Protein 2Q07 (pdb70)

Nearest PDB structures (foldseek):
  2q07-assembly1_A  TM=1.004E+00  e=7.613E-56  Archaeoglobus fulgidus DSM 4304
  4xhn-assembly1_A  TM=3.138E-01  e=2.457E-01  Bacillus thuringiensis serovar kurstaki str. YBT-1520
  4xho-assembly1_A  TM=3.220E-01  e=2.935E-01  Bacillus thuringiensis serovar kurstaki str. YBT-1520
  4xe8-assembly1_A  TM=3.136E-01  e=2.935E-01  Bacillus thuringiensis serovar kurstaki str. YBT-1520
  4xhp-assembly1_A  TM=3.272E-01  e=1.846E+00  Bacillus thuringiensis serovar kurstaki str. YBT-1520

Organism: Archaeoglobus fulgidus (strain ATCC 49558 / DSM 4304 / JCM 9628 / NBRC 100126 / VC-16) (NCBI:txid224325)

Radius of gyration: 21.17 Å; Cα contacts (8 Å, |Δi|>4): 491; chains: 1; bounding box: 50×35×60 Å

Secondary structure (DSSP, 8-state):
-HHHHHHHHH---SSSEEEEEE--SSSSGGGSHHHHHHHHHS---SEEEEE-SS-EEEGGGTT----HHHHHHHHHHHHHHHHHHT-SEEEE---THHHHHHHHHHTT-SSEEEE--SS-TTSHHHHHHHHHHH--SS---HHHHHHH--HHHHS-----EEESSTTS-EEEETTEEEEE--TTT--EE-HHHHHHHHHTT-SEEEE-SS--BSEEEGGGEEEE-TT--TT-EEEEE-SS-EEEEEE---------EEEEEEEEE-

Sequence (266 aa):
RYFFERALECYKPFSDTVLLLPCTARKPYLTSRTHRALRSKVKVNVNEIIISSPLVVPREFELLHWSEEEVSFVAGWLKRFIEKGGFRKVVAHVTGGYRKVVERVEDEVEAEVVYTAEKDVLSDESIERLKQEIESKGKVDLYRRILEHLSYQFGITWSGKVAGRYPELELLEGKKRLARVDRIYGLDIYEKIAAYLLEKNIYTVEIGDFEVKGTIFAGGVLRADEKIRPNDVVVFHNSRIFGVGLAASGKEAGSGIAINVKRKFS

Solvent-accessible surface area: 13899 Å² total

B-factor: mean 26.56, std 9.77, range [7.31, 63.09]

InterPro domains:
  IPR002478 PUA domain [PF01472] (471-525)
  IPR002478 PUA domain [SM00359] (460-527)
  IPR002616 tRNA-guanine(15) transglycosylase-like [PF01702] (77-200)
  IPR015947 PUA-like superfamily [SSF88697] (465-525)
  IPR036511 Queuine tRNA-ribosyltransferase-like [G3DSA:3.20.20.105] (65-221)
  IPR036511 Queuine tRNA-ribosyltransferase-like [SSF51713] (1-215)
  IPR036895 Uracil-DNA glycosylase-like domain superfamily [SSF52141] (245-390)
  IPR036974 PUA domain superfamily [G3DSA:2.30.130.10] (460-527)
  IPR038250 TGT, patch-forming C2 domain superfamily [G3DSA:3.10.450.90] (395-459)
  IPR040777 Domain of unknown function DUF5591 [PF17884] (243-389)
  IPR050076 Archaeosine Synthase Type 1/Queuine TRNA-Ribosyltransferase [PTHR46499] (86-329)
  IPR053418 Archaeosine Synthase Type 1 [NF040592] (54-524)
  IPR054032 AF_0587-like, pre-PUA domain [PF22176] (395-455)

CATH classification: 3.40.50.10630 (+2 more: 3.10.450.90, 2.30.130.10)

Structure (mmCIF, N/CA/C/O backbone):
data_2Q07
#
_entry.id   2Q07
#
_cell.length_a   45.791
_cell.length_b   58.745
_cell.length_c   51.258
_cell.angle_alpha   90.00
_cell.angle_beta   96.91
_cell.angle_gamma   90.00
#
_symmetry.space_group_name_H-M   'P 1 21 1'
#
loop_
_entity.id
_entity.type
_entity.pdbx_description
1 polymer 'Uncharacterized protein AF0587'
2 water water
#
loop_
_atom_site.group_PDB
_atom_site.id
_atom_site.type_symbol
_atom_site.label_atom_id
_atom_site.label_alt_id
_atom_site.label_comp_id
_atom_site.label_asym_id
_atom_site.label_entity_id
_atom_site.label_seq_id
_atom_site.pdbx_PDB_ins_code
_atom_site.Cartn_x
_atom_site.Cartn_y
_atom_site.Cartn_z
_atom_site.occupancy
_atom_site.B_iso_or_equiv
_atom_site.auth_seq_id
_atom_site.auth_comp_id
_atom_site.auth_asym_id
_atom_site.auth_atom_id
_atom_site.pdbx_PDB_model_num
ATOM 1 N N . ARG A 1 15 ? 26.219 11.102 16.580 1.00 30.16 244 ARG A N 1
ATOM 2 C CA . ARG A 1 15 ? 25.526 9.907 17.153 1.00 31.10 244 ARG A CA 1
ATOM 3 C C . ARG A 1 15 ? 25.938 8.700 16.321 1.00 28.47 244 ARG A C 1
ATOM 4 O O . ARG A 1 15 ? 26.359 7.669 16.850 1.00 24.86 244 ARG A O 1
ATOM 12 N N . TYR A 1 16 ? 25.814 8.854 15.008 1.00 26.90 245 TYR A N 1
ATOM 13 C CA . TYR A 1 16 ? 26.172 7.802 14.068 1.00 27.31 245 TYR A CA 1
ATOM 14 C C . TYR A 1 16 ? 27.666 7.528 14.132 1.00 25.24 245 TYR A C 1
ATOM 15 O O . TYR A 1 16 ? 28.101 6.373 14.180 1.00 25.23 245 TYR A O 1
ATOM 24 N N . PHE A 1 17 ? 28.443 8.606 14.121 1.00 24.32 246 PHE A N 1
ATOM 25 C CA . PHE A 1 17 ? 29.893 8.512 14.181 1.00 22.53 246 PHE A CA 1
ATOM 26 C C . PHE A 1 17 ? 30.314 7.718 15.415 1.00 23.10 246 PHE A C 1
ATOM 27 O O . PHE A 1 17 ? 31.105 6.779 15.326 1.00 22.18 246 PHE A O 1
ATOM 35 N N . PHE A 1 18 ? 29.780 8.116 16.567 1.00 22.24 247 PHE A N 1
ATOM 36 C CA . PHE A 1 18 ? 30.088 7.470 17.835 1.00 22.00 247 PHE A CA 1
ATOM 37 C C . PHE A 1 18 ? 29.819 5.977 17.834 1.00 22.20 247 PHE A C 1
ATOM 38 O O . PHE A 1 18 ? 30.676 5.178 18.219 1.00 23.07 247 PHE A O 1
ATOM 46 N N . GLU A 1 19 ? 28.628 5.605 17.392 1.00 21.95 248 GLU A N 1
ATOM 47 C CA . GLU A 1 19 ? 28.235 4.209 17.375 1.00 23.54 248 GLU A CA 1
ATOM 48 C C . GLU A 1 19 ? 28.998 3.356 16.377 1.00 21.26 248 GLU A C 1
ATOM 49 O O . GLU A 1 19 ? 29.378 2.227 16.685 1.00 18.76 248 GLU A O 1
ATOM 55 N N . ARG A 1 20 ? 29.235 3.898 15.188 1.00 19.50 249 ARG A N 1
ATOM 56 C CA . ARG A 1 20 ? 29.947 3.159 14.158 1.00 17.02 249 ARG A CA 1
ATOM 57 C C . ARG A 1 20 ? 31.427 3.031 14.489 1.00 17.24 249 ARG A C 1
ATOM 58 O O . ARG A 1 20 ? 32.029 1.977 14.272 1.00 16.26 249 ARG A O 1
ATOM 66 N N . ALA A 1 21 ? 32.016 4.102 15.011 1.00 15.84 250 ALA A N 1
ATOM 67 C CA . ALA A 1 21 ? 33.429 4.061 15.361 1.00 17.58 250 ALA A CA 1
ATOM 68 C C . ALA A 1 21 ? 33.632 3.069 16.498 1.00 15.52 250 ALA A C 1
ATOM 69 O O . ALA A 1 21 ? 34.609 2.331 16.522 1.00 16.35 250 ALA A O 1
ATOM 71 N N . LEU A 1 22 ? 32.684 3.034 17.426 1.00 20.37 251 LEU A N 1
ATOM 72 C CA . LEU A 1 22 ? 32.773 2.130 18.561 1.00 21.98 251 LEU A CA 1
ATOM 73 C C . LEU A 1 22 ? 32.742 0.665 18.141 1.00 22.53 251 LEU A C 1
ATOM 74 O O . LEU A 1 22 ? 33.428 -0.159 18.728 1.00 21.91 251 LEU A O 1
ATOM 79 N N . GLU A 1 23 ? 31.953 0.319 17.132 1.00 25.38 252 GLU A N 1
ATOM 80 C CA . GLU A 1 23 ? 31.923 -1.085 16.735 1.00 26.64 252 GLU A CA 1
ATOM 81 C C . GLU A 1 23 ? 33.097 -1.473 15.837 1.00 25.04 252 GLU A C 1
ATOM 82 O O . GLU A 1 23 ? 33.417 -2.652 15.711 1.00 25.85 252 GLU A O 1
ATOM 88 N N . CYS A 1 24 ? 33.761 -0.481 15.249 1.00 23.40 253 CYS A N 1
ATOM 89 C CA . CYS A 1 24 ? 34.898 -0.746 14.367 1.00 21.73 253 CYS A CA 1
ATOM 90 C C . CYS A 1 24 ? 36.253 -0.558 15.055 1.00 19.04 253 CYS A C 1
ATOM 91 O O . CYS A 1 24 ? 37.294 -0.886 14.485 1.00 19.26 253 CYS A O 1
ATOM 94 N N . TYR A 1 25 ? 36.225 -0.044 16.280 1.00 16.95 254 TYR A N 1
ATOM 95 C CA . TYR A 1 25 ? 37.436 0.237 17.051 1.00 17.29 254 TYR A CA 1
ATOM 96 C C . TYR A 1 25 ? 38.231 -0.998 17.463 1.00 17.87 254 TYR A C 1
ATOM 97 O O . TYR A 1 25 ? 37.747 -1.822 18.229 1.00 16.42 254 TYR A O 1
ATOM 106 N N . LYS A 1 26 ? 39.450 -1.130 16.953 1.00 20.49 255 LYS A N 1
ATOM 107 C CA . LYS A 1 26 ? 40.283 -2.279 17.322 1.00 22.30 255 LYS A CA 1
ATOM 108 C C . LYS A 1 26 ? 41.695 -1.867 17.727 1.00 22.19 255 LYS A C 1
ATOM 109 O O . LYS A 1 26 ? 42.553 -1.622 16.884 1.00 22.48 255 LYS A O 1
ATOM 115 N N . PRO A 1 27 ? 41.947 -1.790 19.039 1.00 21.71 256 PRO A N 1
ATOM 116 C CA . PRO A 1 27 ? 43.249 -1.410 19.601 1.00 21.95 256 PRO A CA 1
ATOM 117 C C . PRO A 1 27 ? 44.376 -2.372 19.229 1.00 21.66 256 PRO A C 1
ATOM 118 O O . PRO A 1 27 ? 44.136 -3.514 18.837 1.00 20.59 256 PRO A O 1
ATOM 122 N N . PHE A 1 28 ? 45.609 -1.896 19.353 1.00 21.23 257 PHE A N 1
ATOM 123 C CA . PHE A 1 28 ? 46.782 -2.713 19.075 1.00 20.27 257 PHE A CA 1
ATOM 124 C C . PHE A 1 28 ? 47.675 -2.724 20.318 1.00 21.86 257 PHE A C 1
ATOM 125 O O . PHE A 1 28 ? 48.745 -3.339 20.327 1.00 19.53 257 PHE A O 1
ATOM 133 N N . SER A 1 29 ? 47.205 -2.060 21.374 1.00 21.80 258 SER A N 1
ATOM 134 C CA . SER A 1 29 ? 47.955 -1.943 22.629 1.00 20.24 258 SER A CA 1
ATOM 135 C C . SER A 1 29 ? 47.042 -2.153 23.834 1.00 19.24 258 SER A C 1
ATOM 136 O O . SER A 1 29 ? 45.827 -2.042 23.723 1.00 19.45 258 SER A O 1
ATOM 139 N N . ASP A 1 30 ? 47.635 -2.443 24.987 1.00 19.62 259 ASP A N 1
ATOM 140 C CA . ASP A 1 30 ? 46.870 -2.653 26.208 1.00 18.74 259 ASP A CA 1
ATOM 141 C C . ASP A 1 30 ? 46.824 -1.346 26.990 1.00 16.81 259 ASP A C 1
ATOM 142 O O . ASP A 1 30 ? 46.184 -1.254 28.038 1.00 14.02 259 ASP A O 1
ATOM 147 N N . THR A 1 31 ? 47.514 -0.336 26.470 1.00 13.77 260 THR A N 1
ATOM 148 C CA . THR A 1 31 ? 47.553 0.979 27.099 1.00 14.37 260 THR A CA 1
ATOM 149 C C . THR A 1 31 ? 47.004 2.030 26.135 1.00 15.10 260 THR A C 1
ATOM 150 O O . THR A 1 31 ? 47.233 1.955 24.932 1.00 13.55 260 THR A O 1
ATOM 154 N N . VAL A 1 32 ? 46.257 2.997 26.659 1.00 15.58 261 VAL A N 1
ATOM 155 C CA . VAL A 1 32 ? 45.728 4.058 25.811 1.00 14.05 261 VAL A CA 1
ATOM 156 C C . VAL A 1 32 ? 46.118 5.425 26.367 1.00 14.96 261 VAL A C 1
ATOM 157 O O . VAL A 1 32 ? 45.952 5.698 27.559 1.00 16.45 261 VAL A O 1
ATOM 161 N N . LEU A 1 33 ? 46.640 6.273 25.490 1.00 13.85 262 LEU A N 1
ATOM 162 C CA . LEU A 1 33 ? 47.054 7.621 25.846 1.00 12.37 262 LEU A CA 1
ATOM 163 C C . LEU A 1 33 ? 45.943 8.633 25.530 1.00 12.76 262 LEU A C 1
ATOM 164 O O . LEU A 1 33 ? 45.456 8.696 24.392 1.00 11.91 262 LEU A O 1
ATOM 169 N N . LEU A 1 34 ? 45.532 9.414 26.526 1.00 14.17 263 LEU A N 1
ATOM 170 C CA . LEU A 1 34 ? 44.500 10.426 26.314 1.00 13.22 263 LEU A CA 1
ATOM 171 C C . LEU A 1 34 ? 45.186 11.777 26.099 1.00 14.87 263 LEU A C 1
ATOM 172 O O . LEU A 1 34 ? 46.094 12.157 26.852 1.00 14.36 263 LEU A O 1
ATOM 177 N N . LEU A 1 35 ? 44.740 12.496 25.071 1.00 12.62 264 LEU A N 1
ATOM 178 C CA . LEU A 1 35 ? 45.316 13.774 24.703 1.00 13.37 264 LEU A CA 1
ATOM 179 C C . LEU A 1 35 ? 44.278 14.875 24.488 1.00 14.07 264 LEU A C 1
ATOM 180 O O . LEU A 1 35 ? 43.113 14.608 24.209 1.00 11.05 264 LEU A O 1
ATOM 185 N N . PRO A 1 36 ? 44.703 16.139 24.596 1.00 15.30 265 PRO A N 1
ATOM 186 C CA . PRO A 1 36 ? 43.750 17.232 24.400 1.00 15.82 265 PRO A CA 1
ATOM 187 C C . PRO A 1 36 ? 43.538 17.513 22.913 1.00 17.94 265 PRO A C 1
ATOM 188 O O . PRO A 1 36 ? 44.437 17.295 22.097 1.00 13.88 265 PRO A O 1
ATOM 192 N N . CYS A 1 37 ? 42.343 17.972 22.554 1.00 19.32 266 CYS A N 1
ATOM 193 C CA . CYS A 1 37 ? 42.092 18.300 21.160 1.00 22.55 266 CYS A CA 1
ATOM 194 C C . CYS A 1 37 ? 42.874 19.581 20.884 1.00 21.12 266 CYS A C 1
ATOM 195 O O . CYS A 1 37 ? 43.347 20.234 21.811 1.00 23.85 266 CYS A O 1
ATOM 198 N N . THR A 1 38 ? 43.036 19.929 19.613 1.00 21.32 267 THR A N 1
ATOM 199 C CA . THR A 1 38 ? 43.773 21.136 19.254 1.00 21.36 267 THR A CA 1
ATOM 200 C C . THR A 1 38 ? 42.981 21.963 18.255 1.00 19.26 267 THR A C 1
ATOM 201 O O . THR A 1 38 ? 42.005 21.481 17.682 1.00 18.49 267 THR A O 1
ATOM 205 N N . ALA A 1 39 ? 43.412 23.206 18.057 1.00 20.49 268 ALA A N 1
ATOM 206 C CA . ALA A 1 39 ? 42.767 24.119 17.114 1.00 21.59 268 ALA A CA 1
ATOM 207 C C . ALA A 1 39 ? 42.939 23.592 15.696 1.00 22.05 268 ALA A C 1
ATOM 208 O O . ALA A 1 39 ? 41.991 23.584 14.907 1.00 21.82 268 ALA A O 1
ATOM 210 N N . ARG A 1 40 ? 44.153 23.153 15.374 1.00 19.86 269 ARG A N 1
ATOM 211 C CA . ARG A 1 40 ? 44.432 22.619 14.049 1.00 19.98 269 ARG A CA 1
ATOM 212 C C . ARG A 1 40 ? 44.069 21.139 13.949 1.00 20.71 269 ARG A C 1
ATOM 213 O O . ARG A 1 40 ? 44.376 20.356 14.842 1.00 17.09 269 ARG A O 1
ATOM 221 N N . LYS A 1 41 ? 43.402 20.779 12.856 1.00 20.88 270 LYS A N 1
ATOM 222 C CA . LYS A 1 41 ? 43.005 19.399 12.599 1.00 22.71 270 LYS A CA 1
ATOM 223 C C . LYS A 1 41 ? 43.442 19.034 11.174 1.00 21.17 270 LYS A C 1
ATOM 224 O O . LYS A 1 41 ? 43.686 19.919 10.355 1.00 21.07 270 LYS A O 1
ATOM 230 N N . PRO A 1 42 ? 43.598 17.727 10.879 1.00 20.38 271 PRO A N 1
ATOM 231 C CA . PRO A 1 42 ? 43.390 16.615 11.816 1.00 18.15 271 PRO A CA 1
ATOM 232 C C . PRO A 1 42 ? 44.433 16.713 12.927 1.00 18.09 271 PRO A C 1
ATOM 233 O O . PRO A 1 42 ? 45.570 17.097 12.672 1.00 18.47 271 PRO A O 1
ATOM 237 N N . TYR A 1 43 ? 44.040 16.366 14.148 1.00 18.89 272 TYR A N 1
ATOM 238 C CA . TYR A 1 43 ? 44.911 16.472 15.319 1.00 17.94 272 TYR A CA 1
ATOM 239 C C . TYR A 1 43 ? 46.381 16.071 15.196 1.00 17.73 272 TYR A C 1
ATOM 240 O O . TYR A 1 43 ? 47.250 16.712 15.794 1.00 17.61 272 TYR A O 1
ATOM 249 N N . LEU A 1 44 ? 46.671 15.026 14.434 1.00 16.45 273 LEU A N 1
ATOM 250 C CA . LEU A 1 44 ? 48.054 14.570 14.304 1.00 18.04 273 LEU A CA 1
ATOM 251 C C . LEU A 1 44 ? 49.009 15.591 13.671 1.00 18.98 273 LEU A C 1
ATOM 252 O O . LEU A 1 44 ? 50.225 15.513 13.866 1.00 20.12 273 LEU A O 1
ATOM 257 N N . THR A 1 45 ? 48.468 16.540 12.917 1.00 17.99 274 THR A N 1
ATOM 258 C CA . THR A 1 45 ? 49.297 17.557 12.276 1.00 18.15 274 THR A CA 1
ATOM 259 C C . THR A 1 45 ? 49.441 18.818 13.134 1.00 20.61 274 THR A C 1
ATOM 260 O O . THR A 1 45 ? 50.111 19.767 12.729 1.00 22.16 274 THR A O 1
ATOM 264 N N . SER A 1 46 ? 48.808 18.845 14.305 1.00 18.98 275 SER A N 1
ATOM 265 C CA . SER A 1 46 ? 48.896 20.020 15.175 1.00 18.58 275 SER A CA 1
ATOM 266 C C . SER A 1 46 ? 50.288 20.166 15.797 1.00 20.25 275 SER A C 1
ATOM 267 O O . SER A 1 46 ? 51.002 19.188 15.991 1.00 17.16 275 SER A O 1
ATOM 270 N N . ARG A 1 47 ? 50.670 21.394 16.124 1.00 20.84 276 ARG A N 1
ATOM 271 C CA . ARG A 1 47 ? 51.974 21.610 16.733 1.00 22.46 276 ARG A CA 1
ATOM 272 C C . ARG A 1 47 ? 52.117 20.867 18.059 1.00 20.80 276 ARG A C 1
ATOM 273 O O . ARG A 1 47 ? 53.157 20.283 18.332 1.00 23.17 276 ARG A O 1
ATOM 281 N N . THR A 1 48 ? 51.075 20.883 18.883 1.00 21.12 277 THR A N 1
ATOM 282 C CA . THR A 1 48 ? 51.141 20.190 20.168 1.00 22.76 277 THR A CA 1
ATOM 283 C C . THR A 1 48 ? 51.366 18.684 20.001 1.00 21.19 277 THR A C 1
ATOM 284 O O . THR A 1 48 ? 52.306 18.130 20.570 1.00 21.64 277 THR A O 1
ATOM 288 N N . HIS A 1 49 ? 50.521 18.017 19.221 1.00 19.45 278 HIS A N 1
ATOM 289 C CA . HIS A 1 49 ? 50.699 16.582 19.033 1.00 18.13 278 HIS A CA 1
ATOM 290 C C . HIS A 1 49 ? 52.050 16.266 18.396 1.00 19.01 278 HIS A C 1
ATOM 291 O O . HIS A 1 49 ? 52.726 15.328 18.809 1.00 20.57 278 HIS A O 1
ATOM 298 N N . ARG A 1 50 ? 52.465 17.054 17.410 1.00 20.18 279 ARG A N 1
ATOM 299 C CA . ARG A 1 50 ? 53.761 16.811 16.786 1.00 19.17 279 ARG A CA 1
ATOM 300 C C . ARG A 1 50 ? 54.920 16.992 17.778 1.00 19.09 279 ARG A C 1
ATOM 301 O O . ARG A 1 50 ? 55.839 16.173 17.821 1.00 16.26 279 ARG A O 1
ATOM 309 N N . ALA A 1 51 ? 54.869 18.051 18.585 1.00 19.51 280 ALA A N 1
ATOM 310 C CA . ALA A 1 51 ? 55.916 18.300 19.577 1.00 20.87 280 ALA A CA 1
ATOM 311 C C . ALA A 1 51 ? 55.990 17.129 20.552 1.00 23.10 280 ALA A C 1
ATOM 312 O O . ALA A 1 51 ? 57.073 16.639 20.875 1.00 24.89 280 ALA A O 1
ATOM 314 N N . LEU A 1 52 ? 54.829 16.687 21.024 1.00 23.03 281 LEU A N 1
ATOM 315 C CA . LEU A 1 52 ? 54.756 15.565 21.952 1.00 24.56 281 LEU A CA 1
ATOM 316 C C . LEU A 1 52 ? 55.370 14.296 21.367 1.00 24.41 281 LEU A C 1
ATOM 317 O O . LEU A 1 52 ? 56.253 13.688 21.965 1.00 24.44 281 LEU A O 1
ATOM 322 N N . ARG A 1 53 ? 54.893 13.900 20.193 1.00 25.92 282 ARG A N 1
ATOM 323 C CA . ARG A 1 53 ? 55.396 12.698 19.540 1.00 26.68 282 ARG A CA 1
ATOM 324 C C . ARG A 1 53 ? 56.850 12.845 19.128 1.00 25.34 282 ARG A C 1
ATOM 325 O O . ARG A 1 53 ? 57.512 11.871 18.760 1.00 26.80 282 ARG A O 1
ATOM 333 N N . SER A 1 54 ? 57.344 14.071 19.198 1.00 25.63 283 SER A N 1
ATOM 334 C CA . SER A 1 54 ? 58.727 14.355 18.851 1.00 24.65 283 SER A CA 1
ATOM 335 C C . SER A 1 54 ? 59.640 14.069 20.051 1.00 24.85 283 SER A C 1
ATOM 336 O O . SER A 1 54 ? 60.784 13.620 19.895 1.00 23.15 283 SER A O 1
ATOM 339 N N . LYS A 1 55 ? 59.118 14.316 21.246 1.00 22.97 284 LYS A N 1
ATOM 340 C CA . LYS A 1 55 ? 59.869 14.108 22.471 1.00 25.51 284 LYS A CA 1
ATOM 341 C C . LYS A 1 55 ? 59.690 12.727 23.097 1.00 24.64 284 LYS A C 1
ATOM 342 O O . LYS A 1 55 ? 60.444 12.347 23.999 1.00 25.25 284 LYS A O 1
ATOM 348 N N . VAL A 1 56 ? 58.708 11.971 22.618 1.00 22.96 285 VAL A N 1
ATOM 349 C CA . VAL A 1 56 ? 58.457 10.636 23.144 1.00 22.33 285 VAL A CA 1
ATOM 350 C C . VAL A 1 56 ? 57.865 9.703 22.084 1.00 22.22 285 VAL A C 1
ATOM 351 O O . VAL A 1 56 ? 56.891 10.048 21.407 1.00 19.95 285 VAL A O 1
ATOM 355 N N . LYS A 1 57 ? 58.460 8.523 21.933 1.00 21.34 286 LYS A N 1
ATOM 356 C CA . LYS A 1 57 ? 57.962 7.564 20.952 1.00 22.54 286 LYS A CA 1
ATOM 357 C C . LYS A 1 57 ? 56.651 6.992 21.471 1.00 21.51 286 LYS A C 1
ATOM 358 O O . LYS A 1 57 ? 56.603 6.352 22.525 1.00 20.76 286 LYS A O 1
ATOM 364 N N . VAL A 1 58 ? 55.583 7.234 20.723 1.00 20.71 287 VAL A N 1
ATOM 365 C CA . VAL A 1 58 ? 54.257 6.779 21.110 1.00 17.80 287 VAL A CA 1
ATOM 366 C C . VAL A 1 58 ? 53.896 5.444 20.456 1.00 17.39 287 VAL A C 1
ATOM 367 O O . VAL A 1 58 ? 53.631 5.387 19.260 1.00 16.47 287 VAL A O 1
ATOM 371 N N . ASN A 1 59 ? 53.890 4.378 21.254 1.00 17.81 288 ASN A N 1
ATOM 372 C CA . ASN A 1 59 ? 53.554 3.044 20.761 1.00 18.68 288 ASN A CA 1
ATOM 373 C C . ASN A 1 59 ? 52.334 2.443 21.440 1.00 18.16 288 ASN A C 1
ATOM 374 O O . ASN A 1 59 ? 52.217 1.223 21.565 1.00 17.83 288 ASN A O 1
ATOM 379 N N . VAL A 1 60 ? 51.439 3.307 21.894 1.00 15.26 289 VAL A N 1
ATOM 380 C CA . VAL A 1 60 ? 50.206 2.857 22.512 1.00 16.11 289 VAL A CA 1
ATOM 381 C C . VAL A 1 60 ? 49.083 3.575 21.782 1.00 14.68 289 VAL A C 1
ATOM 382 O O . VAL A 1 60 ? 49.333 4.529 21.048 1.00 17.40 289 VAL A O 1
ATOM 386 N N . ASN A 1 61 ? 47.856 3.106 21.972 1.00 14.64 290 ASN A N 1
ATOM 387 C CA . ASN A 1 61 ? 46.692 3.707 21.327 1.00 14.73 290 ASN A CA 1
ATOM 388 C C . ASN A 1 61 ? 46.453 5.108 21.863 1.00 14.41 290 ASN A C 1
ATOM 389 O O . ASN A 1 61 ? 46.823 5.415 23.001 1.00 13.90 290 ASN A O 1
ATOM 394 N N . GLU A 1 62 ? 45.817 5.947 21.048 1.00 12.41 291 GLU A N 1
ATOM 395 C CA . GLU A 1 62 ? 45.556 7.329 21.429 1.00 14.21 291 GLU A CA 1
ATOM 396 C C . GLU A 1 62 ? 44.103 7.720 21.241 1.00 14.56 291 GLU A C 1
ATOM 397 O O . GLU A 1 62 ? 43.457 7.323 20.278 1.00 13.88 291 GLU A O 1
ATOM 403 N N . ILE A 1 63 ? 43.592 8.501 22.174 1.00 15.68 292 ILE A N 1
ATOM 404 C CA . ILE A 1 63 ? 42.234 8.991 22.070 1.00 18.11 292 ILE A CA 1
ATOM 405 C C . ILE A 1 63 ? 42.330 10.477 22.362 1.00 18.44 292 ILE A C 1
ATOM 406 O O . ILE A 1 63 ? 42.896 10.881 23.374 1.00 17.79 292 ILE A O 1
ATOM 411 N N . ILE A 1 64 ? 41.808 11.289 21.452 1.00 18.04 293 ILE A N 1
ATOM 412 C CA . ILE A 1 64 ? 41.820 12.732 21.630 1.00 18.71 293 ILE A CA 1
ATOM 413 C C . ILE A 1 64 ? 40.500 13.169 22.263 1.00 18.73 293 ILE A C 1
ATOM 414 O O . ILE A 1 64 ? 39.428 12.905 21.714 1.00 18.11 293 ILE A O 1
ATOM 419 N N . ILE A 1 65 ? 40.569 13.824 23.418 1.00 19.83 294 ILE A N 1
ATOM 420 C CA . ILE A 1 65 ? 39.351 14.288 24.081 1.00 21.20 294 ILE A CA 1
ATOM 421 C C . ILE A 1 65 ? 38.971 15.666 23.539 1.00 23.62 294 ILE A C 1
ATOM 422 O O . ILE A 1 65 ? 39.794 16.585 23.504 1.00 20.58 294 ILE A O 1
ATOM 427 N N . SER A 1 66 ? 37.720 15.792 23.112 1.00 25.14 295 SER A N 1
ATOM 428 C CA . SER A 1 66 ? 37.203 17.045 22.586 1.00 28.12 295 SER A CA 1
ATOM 429 C C . SER A 1 66 ? 35.748 17.195 23.029 1.00 28.02 295 SER A C 1
ATOM 430 O O . SER A 1 66 ? 35.290 16.494 23.934 1.00 28.28 295 SER A O 1
ATOM 433 N N . SER A 1 67 ? 35.023 18.110 22.396 1.00 28.96 296 SER A N 1
ATOM 434 C CA . SER A 1 67 ? 33.618 18.324 22.723 1.00 29.59 296 SER A CA 1
ATOM 435 C C . SER A 1 67 ? 32.847 18.767 21.482 1.00 30.04 296 SER A C 1
ATOM 436 O O . SER A 1 67 ? 33.208 19.748 20.833 1.00 29.33 296 SER A O 1
ATOM 439 N N . PRO A 1 68 ? 31.760 18.055 21.149 1.00 29.43 297 PRO A N 1
ATOM 440 C CA . PRO A 1 68 ? 31.227 16.892 21.865 1.00 29.73 297 PRO A CA 1
ATOM 441 C C . PRO A 1 68 ? 31.923 15.582 21.510 1.00 29.63 297 PRO A C 1
ATOM 442 O O . PRO A 1 68 ? 31.646 14.545 22.111 1.00 29.34 297 PRO A O 1
ATOM 446 N N . LEU A 1 69 ? 32.834 15.633 20.547 1.00 27.77 298 LEU A N 1
ATOM 447 C CA . LEU A 1 69 ? 33.499 14.425 20.092 1.00 27.77 298 LEU A CA 1
ATOM 448 C C . LEU A 1 69 ? 34.699 13.882 20.854 1.00 27.04 298 LEU A C 1
ATOM 449 O O . LEU A 1 69 ? 35.605 14.610 21.254 1.00 29.57 298 LEU A O 1
ATOM 454 N N . VAL A 1 70 ? 34.661 12.572 21.045 1.00 24.78 299 VAL A N 1
ATOM 455 C CA . VAL A 1 70 ? 35.724 11.807 21.663 1.00 21.42 299 VAL A CA 1
ATOM 456 C C . VAL A 1 70 ? 36.230 11.079 20.423 1.00 20.01 299 VAL A C 1
ATOM 457 O O . VAL A 1 70 ? 35.447 10.411 19.746 1.00 21.50 299 VAL A O 1
ATOM 461 N N . VAL A 1 71 ? 37.521 11.186 20.129 1.00 16.54 300 VAL A N 1
ATOM 462 C CA . VAL A 1 71 ? 38.051 10.592 18.907 1.00 18.07 300 VAL A CA 1
ATOM 463 C C . VAL A 1 71 ? 39.281 9.692 18.961 1.00 16.50 300 VAL A C 1
ATOM 464 O O . VAL A 1 71 ? 40.377 10.153 19.249 1.00 16.03 300 VAL A O 1
ATOM 468 N N . PRO A 1 72 ? 39.107 8.390 18.695 1.00 16.14 301 PRO A N 1
ATOM 469 C CA . PRO A 1 72 ? 40.278 7.521 18.713 1.00 15.76 301 PRO A CA 1
ATOM 470 C C . PRO A 1 72 ? 41.133 8.028 17.546 1.00 16.63 301 PRO A C 1
ATOM 471 O O . PRO A 1 72 ? 40.602 8.395 16.491 1.00 16.73 301 PRO A O 1
ATOM 475 N N . ARG A 1 73 ? 42.438 8.063 17.733 1.00 13.61 302 ARG A N 1
ATOM 476 C CA . ARG A 1 73 ? 43.332 8.543 16.689 1.00 17.10 302 ARG A CA 1
ATOM 477 C C . ARG A 1 73 ? 43.058 7.925 15.310 1.00 17.31 302 ARG A C 1
ATOM 478 O O . ARG A 1 73 ? 43.249 8.575 14.282 1.00 15.13 302 ARG A O 1
ATOM 486 N N . GLU A 1 74 ? 42.589 6.680 15.299 1.00 16.09 303 GLU A N 1
ATOM 487 C CA . GLU A 1 74 ? 42.312 5.963 14.049 1.00 14.79 303 GLU A CA 1
ATOM 488 C C . GLU A 1 74 ? 41.178 6.535 13.208 1.00 15.92 303 GLU A C 1
ATOM 489 O O . GLU A 1 74 ? 41.070 6.228 12.023 1.00 15.26 303 GLU A O 1
ATOM 495 N N . PHE A 1 75 ? 40.329 7.356 13.814 1.00 14.59 304 PHE A N 1
ATOM 496 C CA . PHE A 1 75 ? 39.212 7.940 13.089 1.00 16.16 304 PHE A CA 1
ATOM 497 C C . PHE A 1 75 ? 39.380 9.445 12.900 1.00 13.65 304 PHE A C 1
ATOM 498 O O . PHE A 1 75 ? 38.462 10.112 12.436 1.00 16.09 304 PHE A O 1
ATOM 506 N N . GLU A 1 76 ? 40.547 9.983 13.237 1.00 15.89 305 GLU A N 1
ATOM 507 C CA . GLU A 1 76 ? 40.736 11.429 13.146 1.00 15.64 305 GLU A CA 1
ATOM 508 C C . GLU A 1 76 ? 40.716 12.033 11.736 1.00 15.36 305 GLU A C 1
ATOM 509 O O . GLU A 1 76 ? 40.812 13.242 11.586 1.00 17.10 305 GLU A O 1
ATOM 515 N N . LEU A 1 77 ? 40.563 11.200 10.711 1.00 14.50 306 LEU A N 1
ATOM 516 C CA . LEU A 1 77 ? 40.524 11.689 9.331 1.00 15.08 306 LEU A CA 1
ATOM 517 C C . LEU A 1 77 ? 39.115 11.648 8.734 1.00 14.18 306 LEU A C 1
ATOM 518 O O . LEU A 1 77 ? 38.875 12.168 7.646 1.00 15.24 306 LEU A O 1
ATOM 523 N N . LEU A 1 78 ? 38.185 11.037 9.458 1.00 14.03 307 LEU A N 1
ATOM 524 C CA . LEU A 1 78 ? 36.803 10.924 9.004 1.00 12.89 307 LEU A CA 1
ATOM 525 C C . LEU A 1 78 ? 36.015 12.201 9.300 1.00 15.64 307 LEU A C 1
ATOM 526 O O . LEU A 1 78 ? 36.443 13.023 10.113 1.00 16.42 307 LEU A O 1
ATOM 531 N N . HIS A 1 91 ? 32.912 25.703 28.321 1.00 28.85 320 HIS A N 1
ATOM 532 C CA . HIS A 1 91 ? 33.624 25.826 29.588 1.00 29.82 320 HIS A CA 1
ATOM 533 C C . HIS A 1 91 ? 33.471 24.577 30.459 1.00 30.93 320 HIS A C 1
ATOM 534 O O . HIS A 1 91 ? 33.425 24.668 31.688 1.00 31.11 320 HIS A O 1
ATOM 541 N N . TRP A 1 92 ? 33.402 23.416 29.812 1.00 30.18 321 TRP A N 1
ATOM 542 C CA . TRP A 1 92 ? 33.262 22.138 30.502 1.00 30.25 321 TRP A CA 1
ATOM 543 C C . TRP A 1 92 ? 32.182 22.133 31.581 1.00 29.87 321 TRP A C 1
ATOM 544 O O . TRP A 1 92 ? 32.456 21.910 32.762 1.00 30.22 321 TRP A O 1
ATOM 555 N N . SER A 1 93 ? 30.950 22.382 31.160 1.00 28.27 322 SER A N 1
ATOM 556 C CA . SER A 1 93 ? 29.813 22.389 32.065 1.00 29.42 322 SER A CA 1
ATOM 557 C C . SER A 1 93 ? 29.545 20.952 32.500 1.00 29.74 322 SER A C 1
ATOM 558 O O . SER A 1 93 ? 30.114 20.017 31.937 1.00 28.60 322 SER A O 1
ATOM 561 N N . GLU A 1 94 ? 28.669 20.784 33.488 1.00 31.35 323 GLU A N 1
ATOM 562 C CA . GLU A 1 94 ? 28.318 19.455 33.986 1.00 33.50 323 GLU A CA 1
ATOM 563 C C . GLU A 1 94 ? 27.761 18.553 32.885 1.00 32.13 323 GLU A C 1
ATOM 564 O O . GLU A 1 94 ? 28.189 17.409 32.747 1.00 31.79 323 GLU A O 1
ATOM 570 N N . GLU A 1 95 ? 26.813 19.071 32.107 1.00 30.51 324 GLU A N 1
ATOM 571 C CA . GLU A 1 95 ? 26.194 18.308 31.024 1.00 31.16 324 GLU A CA 1
ATOM 572 C C . GLU A 1 95 ? 27.217 17.893 29.970 1.00 29.44 324 GLU A C 1
ATOM 573 O O . GLU A 1 95 ? 27.137 16.806 29.398 1.00 28.03 324 GLU A O 1
ATOM 579 N N . GLU A 1 96 ? 28.168 18.783 29.712 1.00 28.64 325 GLU A N 1
ATOM 580 C CA . GLU A 1 96 ? 29.216 18.548 28.727 1.00 28.07 325 GLU A CA 1
ATOM 581 C C . GLU A 1 96 ? 30.231 17.514 29.225 1.00 25.17 325 GLU A C 1
ATOM 582 O O . GLU A 1 96 ? 30.621 16.607 28.488 1.00 24.85 325 GLU A O 1
ATOM 588 N N . VAL A 1 97 ? 30.665 17.654 30.473 1.00 23.53 326 VAL A N 1
ATOM 589 C CA . VAL A 1 97 ? 31.614 16.702 31.039 1.00 21.89 326 VAL A CA 1
ATOM 590 C C . VAL A 1 97 ? 30.933 15.337 31.094 1.00 21.93 326 VAL A C 1
ATOM 591 O O . VAL A 1 97 ? 31.526 14.320 30.754 1.00 20.31 326 VAL A O 1
ATOM 595 N N . SER A 1 98 ? 29.675 15.338 31.510 1.00 21.45 327 SER A N 1
ATOM 596 C CA . SER A 1 98 ? 28.892 14.118 31.618 1.00 25.01 327 SER A CA 1
ATOM 597 C C . SER A 1 98 ? 28.770 13.413 30.269 1.00 25.39 327 SER A 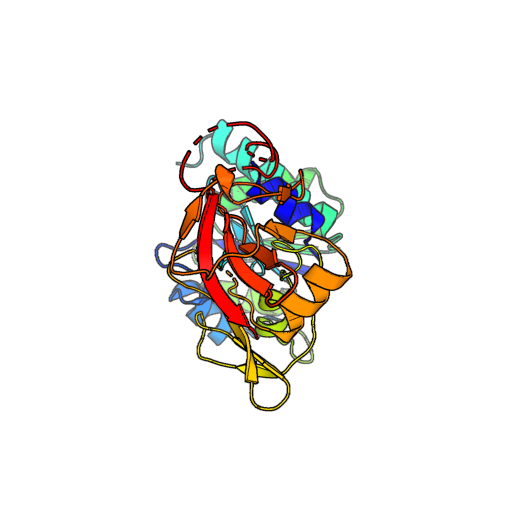C 1
ATOM 598 O O . SER A 1 98 ? 28.997 12.204 30.166 1.00 27.07 327 SER A O 1
ATOM 601 N N . PHE A 1 99 ? 28.422 14.172 29.234 1.00 25.14 328 PHE A N 1
ATOM 602 C CA . PHE A 1 99 ? 28.273 13.619 27.893 1.00 22.31 328 PHE A CA 1
ATOM 603 C C . PHE A 1 99 ? 29.588 13.089 27.328 1.00 20.63 328 PHE A C 1
ATOM 604 O O . PHE A 1 99 ? 29.627 11.990 26.778 1.00 18.88 328 PHE A O 1
ATOM 612 N N . VAL A 1 100 ? 30.663 13.865 27.446 1.00 19.89 329 VAL A N 1
ATOM 613 C CA . VAL A 1 100 ? 31.949 13.415 26.918 1.00 18.99 329 VAL A CA 1
ATOM 614 C C . VAL A 1 100 ? 32.488 12.200 27.689 1.00 19.08 329 VAL A C 1
ATOM 615 O O . VAL A 1 100 ? 33.061 11.288 27.097 1.00 19.50 329 VAL A O 1
ATOM 619 N N . ALA A 1 101 ? 32.298 12.189 29.004 1.00 18.02 330 ALA A N 1
ATOM 620 C CA . ALA A 1 101 ? 32.746 11.071 29.831 1.00 17.59 330 ALA A CA 1
ATOM 621 C C . ALA A 1 101 ? 32.032 9.784 29.403 1.00 17.34 330 ALA A C 1
ATOM 622 O O . ALA A 1 101 ? 32.641 8.725 29.320 1.00 18.07 330 ALA A O 1
ATOM 624 N N . GLY A 1 102 ? 30.731 9.892 29.143 1.00 18.55 331 GLY A N 1
ATOM 625 C CA . GLY A 1 102 ? 29.946 8.740 28.730 1.00 16.23 331 GLY A CA 1
ATOM 626 C C . GLY A 1 102 ? 30.539 8.045 27.517 1.00 16.86 331 GLY A C 1
ATOM 627 O O . GLY A 1 102 ? 30.725 6.825 27.530 1.00 14.45 331 GLY A O 1
ATOM 628 N N . TRP A 1 103 ? 30.843 8.817 26.474 1.00 14.73 332 TRP A N 1
ATOM 629 C CA . TRP A 1 103 ? 31.427 8.246 25.267 1.00 17.15 332 TRP A CA 1
ATOM 630 C C . TRP A 1 103 ? 32.870 7.796 25.440 1.00 17.47 332 TRP A C 1
ATOM 631 O O . TRP A 1 103 ? 33.253 6.726 24.953 1.00 15.74 332 TRP A O 1
ATOM 642 N N . LEU A 1 104 ? 33.669 8.592 26.150 1.00 18.22 333 LEU A N 1
ATOM 643 C CA . LEU A 1 104 ? 35.062 8.229 26.376 1.00 17.71 333 LEU A CA 1
ATOM 644 C C . LEU A 1 104 ? 35.141 6.869 27.067 1.00 17.77 333 LEU A C 1
ATOM 645 O O . LEU A 1 104 ? 35.978 6.025 26.705 1.00 16.42 333 LEU A O 1
ATOM 650 N N . LYS A 1 105 ? 34.272 6.665 28.059 1.00 15.50 334 LYS A N 1
ATOM 651 C CA . LYS A 1 105 ? 34.225 5.408 28.796 1.00 16.80 334 LYS A CA 1
ATOM 652 C C . LYS A 1 105 ? 33.963 4.234 27.861 1.00 17.12 334 LYS A C 1
ATOM 653 O O . LYS A 1 105 ? 34.559 3.169 28.011 1.00 15.27 334 LYS A O 1
ATOM 659 N N . ARG A 1 106 ? 33.052 4.434 26.910 1.00 17.71 335 ARG A N 1
ATOM 660 C CA . ARG A 1 106 ? 32.711 3.393 25.946 1.00 19.14 335 ARG A CA 1
ATOM 661 C C . ARG A 1 106 ? 33.903 2.934 25.134 1.00 17.64 335 ARG A C 1
ATOM 662 O O . ARG A 1 106 ? 34.095 1.741 24.937 1.00 19.31 335 ARG A O 1
ATOM 670 N N . PHE A 1 107 ? 34.711 3.880 24.664 1.00 16.58 336 PHE A N 1
ATOM 671 C CA . PHE A 1 107 ? 35.896 3.534 23.884 1.00 14.40 336 PHE A CA 1
ATOM 672 C C . PHE A 1 107 ? 36.955 2.835 24.740 1.00 10.91 336 PHE A C 1
ATOM 673 O O . PHE A 1 107 ? 37.615 1.906 24.289 1.00 9.17 336 PHE A O 1
ATOM 681 N N . ILE A 1 108 ? 37.115 3.290 25.976 1.00 10.97 337 ILE A N 1
ATOM 682 C CA . ILE A 1 108 ? 38.084 2.691 26.882 1.00 11.62 337 ILE A CA 1
ATOM 683 C C . ILE A 1 108 ? 37.675 1.246 27.190 1.00 13.90 337 ILE A C 1
ATOM 684 O O . ILE A 1 108 ? 38.501 0.336 27.157 1.00 12.05 337 ILE A O 1
ATOM 689 N N . GLU A 1 109 ? 36.397 1.039 27.485 1.00 13.72 338 GLU A N 1
ATOM 690 C CA . GLU A 1 109 ? 35.918 -0.303 27.802 1.00 18.30 338 GLU A CA 1
ATOM 691 C C . GLU A 1 109 ? 35.865 -1.219 26.570 1.00 20.48 338 GLU A C 1
ATOM 692 O O . GLU A 1 109 ? 36.157 -2.407 26.659 1.00 18.88 338 GLU A O 1
ATOM 698 N N . LYS A 1 110 ? 35.518 -0.659 25.416 1.00 23.56 339 LYS A N 1
ATOM 699 C CA . LYS A 1 110 ? 35.483 -1.443 24.184 1.00 26.30 339 LYS A CA 1
ATOM 700 C C . LYS A 1 110 ? 36.912 -1.856 23.832 1.00 25.62 339 LYS A C 1
ATOM 701 O O . LYS A 1 110 ? 37.156 -2.965 23.364 1.00 27.26 339 LYS A O 1
ATOM 707 N N . GLY A 1 111 ? 37.853 -0.946 24.057 1.00 25.95 340 GLY A N 1
ATOM 708 C CA . GLY A 1 111 ? 39.247 -1.225 23.764 1.00 23.96 340 GLY A CA 1
ATOM 709 C C . GLY A 1 111 ? 39.865 -2.236 24.715 1.00 24.28 340 GLY A C 1
ATOM 710 O O . GLY A 1 111 ? 40.905 -2.825 24.411 1.00 23.47 340 GLY A O 1
ATOM 711 N N . GLY A 1 112 ? 39.227 -2.435 25.864 1.00 21.53 341 GLY A N 1
ATOM 712 C CA . GLY A 1 112 ? 39.721 -3.386 26.848 1.00 21.49 341 GLY A CA 1
ATOM 713 C C . GLY A 1 112 ? 41.113 -3.084 27.373 1.00 21.94 341 GLY A C 1
ATOM 714 O O . GLY A 1 112 ? 41.873 -3.999 27.684 1.00 20.54 341 GLY A O 1
ATOM 715 N N . PHE A 1 113 ? 41.442 -1.801 27.483 1.00 20.57 342 PHE A N 1
ATOM 716 C CA . PHE A 1 113 ? 42.750 -1.383 27.971 1.00 19.84 342 PHE A CA 1
ATOM 717 C C . PHE A 1 113 ? 42.947 -1.718 29.449 1.00 21.11 342 PHE A C 1
ATOM 718 O O . PHE A 1 113 ? 42.000 -1.691 30.239 1.00 18.30 342 PHE A O 1
ATOM 726 N N . ARG A 1 114 ? 44.183 -2.040 29.818 1.00 19.40 343 ARG A N 1
ATOM 727 C CA . ARG A 1 114 ? 44.482 -2.352 31.211 1.00 21.07 343 ARG A CA 1
ATOM 728 C C . ARG A 1 114 ? 44.949 -1.085 31.908 1.00 19.83 343 ARG A C 1
ATOM 729 O O . ARG A 1 114 ? 44.931 -1.000 33.129 1.00 18.75 343 ARG A O 1
ATOM 737 N N . LYS A 1 115 ? 45.363 -0.099 31.117 1.00 19.07 344 LYS A N 1
ATOM 738 C CA . LYS A 1 115 ? 45.835 1.161 31.668 1.00 19.50 344 LYS A CA 1
ATOM 739 C C . LYS A 1 115 ? 45.487 2.360 30.784 1.00 18.12 344 LYS A C 1
ATOM 740 O O . LYS A 1 115 ? 45.574 2.296 29.557 1.00 15.65 344 LYS A O 1
ATOM 746 N N . VAL A 1 116 ? 45.082 3.446 31.430 1.00 16.26 345 VAL A N 1
ATOM 747 C CA . VAL A 1 116 ? 44.721 4.682 30.755 1.00 16.11 345 VAL A CA 1
ATOM 748 C C . VAL A 1 116 ? 45.668 5.783 31.245 1.00 17.58 345 VAL A C 1
ATOM 749 O O . VAL A 1 116 ? 45.692 6.092 32.434 1.00 18.38 345 VAL A O 1
ATOM 753 N N . VAL A 1 117 ? 46.469 6.345 30.339 1.00 16.98 346 VAL A N 1
ATOM 754 C CA . VAL A 1 117 ? 47.368 7.430 30.693 1.00 16.41 346 VAL A CA 1
ATOM 755 C C . VAL A 1 117 ? 46.729 8.740 30.245 1.00 16.66 346 VAL A C 1
ATOM 756 O O . VAL A 1 117 ? 46.685 9.046 29.047 1.00 16.88 346 VAL A O 1
ATOM 760 N N . ALA A 1 118 ? 46.238 9.511 31.206 1.00 13.71 347 ALA A N 1
ATOM 761 C CA . ALA A 1 118 ? 45.589 10.781 30.909 1.00 14.42 347 ALA A CA 1
ATOM 762 C C . ALA A 1 118 ? 46.582 11.938 30.813 1.00 14.87 347 ALA A C 1
ATOM 763 O O . ALA A 1 118 ? 46.935 12.540 31.821 1.00 15.09 347 ALA A O 1
ATOM 765 N N . HIS A 1 119 ? 47.027 12.256 29.602 1.00 13.66 348 HIS A N 1
ATOM 766 C CA . HIS A 1 119 ? 47.967 13.352 29.435 1.00 16.10 348 HIS A CA 1
ATOM 767 C C . HIS A 1 119 ? 47.203 14.609 29.062 1.00 16.06 348 HIS A C 1
ATOM 768 O O . HIS A 1 119 ? 47.301 15.111 27.941 1.00 18.31 348 HIS A O 1
ATOM 775 N N . VAL A 1 120 ? 46.447 15.115 30.023 1.00 17.87 349 VAL A N 1
ATOM 776 C CA . VAL A 1 120 ? 45.622 16.294 29.817 1.00 20.22 349 VAL A CA 1
ATOM 777 C C . VAL A 1 120 ? 45.522 17.066 31.122 1.00 21.21 349 VAL A C 1
ATOM 778 O O . VAL A 1 120 ? 45.840 16.536 32.190 1.00 20.86 349 VAL A O 1
ATOM 782 N N . THR A 1 121 ? 45.058 18.308 31.039 1.00 22.47 350 THR A N 1
ATOM 783 C CA . THR A 1 121 ? 44.933 19.143 32.225 1.00 24.57 350 THR A CA 1
ATOM 784 C C . THR A 1 121 ? 43.597 19.867 32.297 1.00 24.64 350 THR A C 1
ATOM 785 O O . THR A 1 121 ? 42.818 19.849 31.348 1.00 23.80 350 THR A O 1
ATOM 789 N N . GLY A 1 122 ? 43.350 20.508 33.438 1.00 27.67 351 GLY A N 1
ATOM 790 C CA . GLY A 1 122 ? 42.121 21.259 33.637 1.00 29.91 351 GLY A CA 1
ATOM 791 C C . GLY A 1 122 ? 40.837 20.507 33.337 1.00 31.92 351 GLY A C 1
ATOM 792 O O . GLY A 1 122 ? 40.687 19.338 33.692 1.00 32.89 351 GLY A O 1
ATOM 793 N N . GLY A 1 123 ? 39.907 21.196 32.682 1.00 32.34 352 GLY A N 1
ATOM 794 C CA . GLY A 1 123 ? 38.628 20.605 32.334 1.00 33.47 352 GLY A CA 1
ATOM 795 C C . GLY A 1 123 ? 38.687 19.181 31.813 1.00 34.68 352 GLY A C 1
ATOM 796 O O . GLY A 1 123 ? 37.776 18.387 32.076 1.00 36.03 352 GLY A O 1
ATOM 797 N N . TYR A 1 124 ? 39.746 18.851 31.076 1.00 34.65 353 TYR A N 1
ATOM 798 C CA . TYR A 1 124 ? 39.897 17.507 30.524 1.00 34.95 353 TYR A CA 1
ATOM 799 C C . TYR A 1 124 ? 40.078 16.458 31.607 1.00 35.27 353 TYR A C 1
ATOM 800 O O . TYR A 1 124 ? 39.583 15.341 31.478 1.00 35.96 353 TYR A O 1
ATOM 809 N N . ARG A 1 125 ? 40.805 16.806 32.665 1.00 35.58 354 ARG A N 1
ATOM 810 C CA . ARG A 1 125 ? 41.013 15.866 33.753 1.00 34.70 354 ARG A CA 1
ATOM 811 C C . ARG A 1 125 ? 39.682 15.561 34.426 1.00 33.93 354 ARG A C 1
ATOM 812 O O . ARG A 1 125 ? 39.458 14.443 34.895 1.00 33.12 354 ARG A O 1
ATOM 820 N N . LYS A 1 126 ? 38.798 16.555 34.471 1.00 32.53 355 LYS A N 1
ATOM 821 C CA . LYS A 1 126 ? 37.486 16.362 35.072 1.00 31.36 355 LYS A CA 1
ATOM 822 C C . LYS A 1 126 ? 36.729 15.292 34.296 1.00 29.48 355 LYS A C 1
ATOM 823 O O . LYS A 1 126 ? 36.033 14.468 34.882 1.00 31.21 355 LYS A O 1
ATOM 829 N N . VAL A 1 127 ? 36.860 15.312 32.973 1.00 27.16 356 VAL A N 1
ATOM 830 C CA . VAL A 1 127 ? 36.191 14.322 32.139 1.00 22.15 356 VAL A CA 1
ATOM 831 C C . VAL A 1 127 ? 36.740 12.941 32.503 1.00 20.58 356 VAL A C 1
ATOM 832 O O . VAL A 1 127 ? 35.983 12.022 32.809 1.00 19.44 356 VAL A O 1
ATOM 836 N N . VAL A 1 128 ? 38.064 12.812 32.485 1.00 18.49 357 VAL A N 1
ATOM 837 C CA . VAL A 1 128 ? 38.728 11.549 32.801 1.00 18.44 357 VAL A CA 1
ATOM 838 C C . VAL A 1 128 ? 38.415 11.093 34.226 1.00 19.69 357 VAL A C 1
ATOM 839 O O . VAL A 1 128 ? 38.159 9.906 34.481 1.00 15.97 357 VAL A O 1
ATOM 843 N N . GLU A 1 129 ? 38.427 12.037 35.157 1.00 19.64 358 GLU A N 1
ATOM 844 C CA . GLU A 1 129 ? 38.139 11.708 36.543 1.00 22.55 358 GLU A CA 1
ATOM 845 C C . GLU A 1 129 ? 36.786 11.025 36.672 1.00 22.20 358 GLU A C 1
ATOM 846 O O . GLU A 1 129 ? 36.629 10.109 37.474 1.00 22.20 358 GLU A O 1
ATOM 852 N N . ARG A 1 130 ? 35.817 11.456 35.867 1.00 22.90 359 ARG A N 1
ATOM 853 C CA . ARG A 1 130 ? 34.491 10.852 35.887 1.00 25.36 359 ARG A CA 1
ATOM 854 C C . ARG A 1 130 ? 34.550 9.388 35.469 1.00 24.44 359 ARG A C 1
ATOM 855 O O . ARG A 1 130 ? 33.886 8.539 36.057 1.00 28.00 359 ARG A O 1
ATOM 863 N N . VAL A 1 131 ? 35.344 9.103 34.442 1.00 23.62 360 VAL A N 1
ATOM 864 C CA . VAL A 1 131 ? 35.482 7.747 33.912 1.00 22.62 360 VAL A CA 1
ATOM 865 C C . VAL A 1 131 ? 36.326 6.824 34.792 1.00 22.42 360 VAL A C 1
ATOM 866 O O . VAL A 1 131 ? 36.016 5.637 34.943 1.00 21.13 360 VAL A O 1
ATOM 870 N N . GLU A 1 132 ? 37.398 7.368 35.357 1.00 21.17 361 GLU A N 1
ATOM 871 C CA . GLU A 1 132 ? 38.287 6.592 36.203 1.00 19.94 361 GLU A CA 1
ATOM 872 C C . GLU A 1 132 ? 37.524 5.761 37.223 1.00 20.74 361 GLU A C 1
ATOM 873 O O . GLU A 1 132 ? 37.823 4.590 37.409 1.00 20.40 361 GLU A O 1
ATOM 879 N N . ASP A 1 133 ? 36.533 6.367 37.872 1.00 23.26 362 ASP A N 1
ATOM 880 C CA . ASP A 1 133 ? 35.747 5.680 38.894 1.00 23.59 362 ASP A CA 1
ATOM 881 C C . ASP A 1 133 ? 34.817 4.585 38.366 1.00 23.43 362 ASP A C 1
ATOM 882 O O . ASP A 1 133 ? 34.241 3.829 39.150 1.00 25.52 362 ASP A O 1
ATOM 887 N N . GLU A 1 134 ? 34.658 4.492 37.054 1.00 19.54 363 GLU A N 1
ATOM 888 C CA . GLU A 1 134 ? 33.753 3.498 36.502 1.00 18.26 363 GLU A CA 1
ATOM 889 C C . GLU A 1 134 ? 34.406 2.386 35.681 1.00 16.63 363 GLU A C 1
ATOM 890 O O . GLU A 1 134 ? 33.728 1.451 35.261 1.00 18.46 363 GLU A O 1
ATOM 896 N N . VAL A 1 135 ? 35.712 2.478 35.455 1.00 14.68 364 VAL A N 1
ATOM 897 C CA . VAL A 1 135 ? 36.409 1.473 34.662 1.00 17.07 364 VAL A CA 1
ATOM 898 C C . VAL A 1 135 ? 37.387 0.642 35.491 1.00 17.20 364 VAL A C 1
ATOM 899 O O . VAL A 1 135 ? 37.895 1.109 36.503 1.00 16.82 364 VAL A O 1
ATOM 903 N N . GLU A 1 136 ? 37.660 -0.582 35.043 1.00 19.87 365 GLU A N 1
ATOM 904 C CA . GLU A 1 136 ? 38.584 -1.469 35.754 1.00 20.85 365 GLU A CA 1
ATOM 905 C C . GLU A 1 136 ? 40.035 -1.054 35.525 1.00 20.62 365 GLU A C 1
ATOM 906 O O . GLU A 1 136 ? 40.903 -1.293 36.373 1.00 18.13 365 GLU A O 1
ATOM 912 N N . ALA A 1 137 ? 40.298 -0.424 34.383 1.00 18.74 366 ALA A N 1
ATOM 913 C CA . ALA A 1 137 ? 41.652 -0.007 34.053 1.00 18.16 366 ALA A CA 1
ATOM 914 C C . ALA A 1 137 ? 42.290 0.905 35.094 1.00 17.52 366 ALA A C 1
ATOM 915 O O . ALA A 1 137 ? 41.605 1.617 35.828 1.00 15.93 366 ALA A O 1
ATOM 917 N N . GLU A 1 138 ? 43.614 0.859 35.163 1.00 16.06 367 GLU A N 1
ATOM 918 C CA . GLU A 1 138 ? 44.342 1.740 36.071 1.00 20.42 367 GLU A CA 1
ATOM 919 C C . GLU A 1 138 ? 44.375 3.068 35.324 1.00 19.67 367 GLU A C 1
ATOM 920 O O . GLU A 1 138 ? 44.573 3.091 34.109 1.00 18.20 367 GLU A O 1
ATOM 926 N N . VAL A 1 139 ? 44.179 4.165 36.036 1.00 18.92 368 VAL A N 1
ATOM 927 C CA . VAL A 1 139 ? 44.216 5.470 35.404 1.00 20.86 368 VAL A CA 1
ATOM 928 C C . VAL A 1 139 ? 45.291 6.302 36.079 1.00 22.49 368 VAL A C 1
ATOM 929 O O . VAL A 1 139 ? 45.253 6.517 37.291 1.00 24.79 368 VAL A O 1
ATOM 933 N N . VAL A 1 140 ? 46.258 6.748 35.285 1.00 21.78 369 VAL A N 1
ATOM 934 C CA . VAL A 1 140 ? 47.361 7.561 35.777 1.00 20.76 369 VAL A CA 1
ATOM 935 C C . VAL A 1 140 ? 47.357 8.924 35.091 1.00 19.99 369 VAL A C 1
ATOM 936 O O . VAL A 1 140 ? 47.058 9.023 33.903 1.00 21.68 369 VAL A O 1
ATOM 940 N N . TYR A 1 141 ? 47.687 9.972 35.840 1.00 19.36 370 TYR A N 1
ATOM 941 C CA . TYR A 1 141 ? 47.729 11.322 35.286 1.00 19.94 370 TYR A CA 1
ATOM 942 C C . TYR A 1 141 ? 49.187 11.762 35.169 1.00 20.65 370 TYR A C 1
ATOM 943 O O . TYR A 1 141 ? 49.938 11.709 36.138 1.00 21.52 370 TYR A O 1
ATOM 952 N N . THR A 1 142 ? 49.583 12.194 33.979 1.00 20.71 371 THR A N 1
ATOM 953 C CA . THR A 1 142 ? 50.971 12.576 33.737 1.00 22.31 371 THR A CA 1
ATOM 954 C C . THR A 1 142 ? 51.226 14.054 33.463 1.00 25.26 371 THR A C 1
ATOM 955 O O . THR A 1 142 ? 52.373 14.463 33.278 1.00 26.69 371 THR A O 1
ATOM 959 N N . ALA A 1 143 ? 50.170 14.856 33.443 1.00 26.19 372 ALA A N 1
ATOM 960 C CA . ALA A 1 143 ? 50.325 16.273 33.159 1.00 29.84 372 ALA A CA 1
ATOM 961 C C . ALA A 1 143 ? 49.680 17.203 34.189 1.00 32.29 372 ALA A C 1
ATOM 962 O O . ALA A 1 143 ? 48.517 17.043 34.561 1.00 33.12 372 ALA A O 1
ATOM 964 N N . GLU A 1 144 ? 50.459 18.173 34.649 1.00 37.00 373 GLU A N 1
ATOM 965 C CA . GLU A 1 144 ? 49.977 19.163 35.603 1.00 40.37 373 GLU A CA 1
ATOM 966 C C . GLU A 1 144 ? 50.449 20.529 35.110 1.00 41.84 373 GLU A C 1
ATOM 967 O O . GLU A 1 144 ? 51.638 20.841 35.173 1.00 44.26 373 GLU A O 1
ATOM 973 N N . LYS A 1 145 ? 49.515 21.325 34.599 1.00 41.31 374 LYS A N 1
ATOM 974 C CA . LYS A 1 145 ? 49.805 22.664 34.081 1.00 40.78 374 LYS A CA 1
ATOM 975 C C . LYS A 1 145 ? 50.144 22.694 32.596 1.00 38.40 374 LYS A C 1
ATOM 976 O O . LYS A 1 145 ? 49.509 23.409 31.829 1.00 39.79 374 LYS A O 1
ATOM 982 N N . ASP A 1 146 ? 51.150 21.925 32.195 1.00 36.08 375 ASP A N 1
ATOM 983 C CA . ASP A 1 146 ? 51.590 21.919 30.799 1.00 32.64 375 ASP A CA 1
ATOM 984 C C . ASP A 1 146 ? 51.816 20.498 30.291 1.00 28.78 375 ASP A C 1
ATOM 985 O O . ASP A 1 146 ? 52.571 19.740 30.883 1.00 28.70 375 ASP A O 1
ATOM 990 N N . VAL A 1 147 ? 51.172 20.139 29.186 1.00 27.17 376 VAL A N 1
ATOM 991 C CA . VAL A 1 147 ? 51.338 18.798 28.634 1.00 24.68 376 VAL A CA 1
ATOM 992 C C . VAL A 1 147 ? 52.710 18.634 27.964 1.00 23.94 376 VAL A C 1
ATOM 993 O O . VAL A 1 147 ? 53.189 17.515 27.764 1.00 21.07 376 VAL A O 1
ATOM 997 N N . LEU A 1 148 ? 53.347 19.764 27.660 1.00 23.47 377 LEU A N 1
ATOM 998 C CA . LEU A 1 148 ? 54.645 19.790 26.991 1.00 24.50 377 LEU A CA 1
ATOM 999 C C . LEU A 1 148 ? 55.862 20.166 27.858 1.00 24.70 377 LEU A C 1
ATOM 1000 O O . LEU A 1 148 ? 56.941 20.410 27.329 1.00 23.70 377 LEU A O 1
ATOM 1005 N N . SER A 1 149 ? 55.704 20.212 29.176 1.00 24.36 378 SER A N 1
ATOM 1006 C CA . SER A 1 149 ? 56.826 20.562 30.048 1.00 28.04 378 SER A CA 1
ATOM 1007 C C . SER A 1 149 ? 57.790 19.385 30.190 1.00 29.09 378 SER A C 1
ATOM 1008 O O . SER A 1 149 ? 57.405 18.235 29.987 1.00 30.05 378 SER A O 1
ATOM 1011 N N . ASP A 1 150 ? 59.044 19.666 30.535 1.00 31.39 379 ASP A N 1
ATOM 1012 C CA . ASP A 1 150 ? 60.033 18.599 30.690 1.00 32.87 379 ASP A CA 1
ATOM 1013 C C . ASP A 1 150 ? 59.603 17.600 31.755 1.00 32.63 379 ASP A C 1
ATOM 1014 O O . ASP A 1 150 ? 59.925 16.415 31.679 1.00 34.44 379 ASP A O 1
ATOM 1019 N N . GLU A 1 151 ? 58.881 18.088 32.754 1.00 30.55 380 GLU A N 1
ATOM 1020 C CA . GLU A 1 151 ? 58.411 17.238 33.831 1.00 29.64 380 GLU A CA 1
ATOM 1021 C C . GLU A 1 151 ? 57.277 16.343 33.334 1.00 27.11 380 GLU A C 1
ATOM 1022 O O . GLU A 1 151 ? 57.231 15.157 33.654 1.00 26.26 380 GLU A O 1
ATOM 1028 N N . SER A 1 152 ? 56.372 16.914 32.546 1.00 24.92 381 SER A N 1
ATOM 1029 C CA . SER A 1 152 ? 55.258 16.152 32.002 1.00 22.31 381 SER A CA 1
ATOM 1030 C C . SER A 1 152 ? 55.741 15.087 31.023 1.00 19.84 381 SER A C 1
ATOM 1031 O O . SER A 1 152 ? 55.254 13.966 31.056 1.00 15.93 381 SER A O 1
ATOM 1034 N N . ILE A 1 153 ? 56.690 15.427 30.151 1.00 19.77 382 ILE A N 1
ATOM 1035 C CA . ILE A 1 153 ? 57.191 14.432 29.209 1.00 22.71 382 ILE A CA 1
ATOM 1036 C C . ILE A 1 153 ? 57.972 13.322 29.928 1.00 23.19 382 ILE A C 1
ATOM 1037 O O . ILE A 1 153 ? 57.983 12.176 29.475 1.00 19.30 382 ILE A O 1
ATOM 1042 N N . GLU A 1 154 ? 58.614 13.644 31.049 1.00 23.08 383 GLU A N 1
ATOM 1043 C CA . GLU A 1 154 ? 59.342 12.604 31.776 1.00 24.17 383 GLU A CA 1
ATOM 1044 C C . GLU A 1 154 ? 58.344 11.663 32.448 1.00 22.45 383 GLU A C 1
ATOM 1045 O O . GLU A 1 154 ? 58.546 10.450 32.460 1.00 22.60 383 GLU A O 1
ATOM 1051 N N . ARG A 1 155 ? 57.269 12.224 33.000 1.00 20.47 384 ARG A N 1
ATOM 1052 C CA . ARG A 1 155 ? 56.229 11.415 33.642 1.00 21.48 384 ARG A CA 1
ATOM 1053 C C . ARG A 1 155 ? 55.562 10.533 32.586 1.00 17.91 384 ARG A C 1
ATOM 1054 O O . ARG A 1 155 ? 55.243 9.369 32.835 1.00 16.64 384 ARG A O 1
ATOM 1062 N N . LEU A 1 156 ? 55.337 11.106 31.411 1.00 14.92 385 LEU A N 1
ATOM 1063 C CA . LEU A 1 156 ? 54.713 10.365 30.327 1.00 16.67 385 LEU A CA 1
ATOM 1064 C C . LEU A 1 156 ? 55.607 9.208 29.887 1.00 16.43 385 LEU A C 1
ATOM 1065 O O . LEU A 1 156 ? 55.146 8.082 29.770 1.00 15.35 385 LEU A O 1
ATOM 1070 N N . LYS A 1 157 ? 56.886 9.486 29.643 1.00 16.53 386 LYS A N 1
ATOM 1071 C CA . LYS A 1 157 ? 57.808 8.433 29.228 1.00 19.02 386 LYS A CA 1
ATOM 1072 C C . LYS A 1 157 ? 57.824 7.284 30.234 1.00 18.16 386 LYS A C 1
ATOM 1073 O O . LYS A 1 157 ? 57.892 6.110 29.869 1.00 14.44 386 LYS A O 1
ATOM 1079 N N . GLN A 1 158 ? 57.747 7.627 31.511 1.00 19.54 387 GLN A N 1
ATOM 1080 C CA . GLN A 1 158 ? 57.792 6.602 32.535 1.00 23.12 387 GLN A CA 1
ATOM 1081 C C . GLN A 1 158 ? 56.550 5.734 32.609 1.00 22.21 387 GLN A C 1
ATOM 1082 O O . GLN A 1 158 ? 56.554 4.718 33.294 1.00 26.10 387 GLN A O 1
ATOM 1088 N N . GLU A 1 159 ? 55.502 6.123 31.883 1.00 22.72 388 GLU A N 1
ATOM 1089 C CA . GLU A 1 159 ? 54.247 5.368 31.850 1.00 22.96 388 GLU A CA 1
ATOM 1090 C C . GLU A 1 159 ? 54.018 4.608 30.541 1.00 21.61 388 GLU A C 1
ATOM 1091 O O . GLU A 1 159 ? 53.342 3.590 30.543 1.00 22.13 388 GLU A O 1
ATOM 1097 N N . ILE A 1 160 ? 54.563 5.098 29.429 1.00 23.10 389 ILE A N 1
ATOM 1098 C CA . ILE A 1 160 ? 54.328 4.452 28.136 1.00 25.45 389 ILE A CA 1
ATOM 1099 C C . ILE A 1 160 ? 55.564 3.997 27.361 1.00 28.8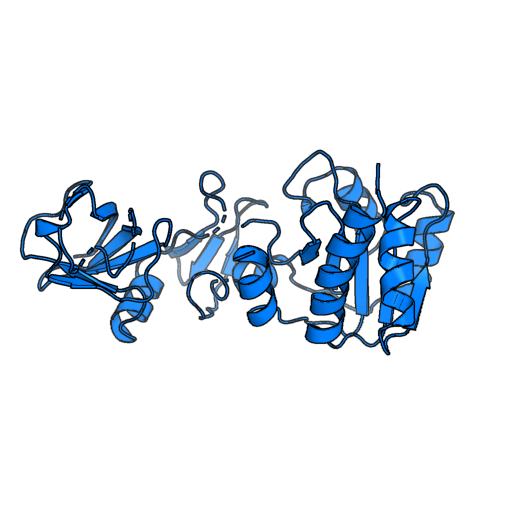0 389 ILE A C 1
ATOM 1100 O O . ILE A 1 160 ? 55.449 3.578 26.205 1.00 28.33 389 ILE A O 1
ATOM 1105 N N . GLU A 1 161 ? 56.737 4.080 27.984 1.00 33.55 390 GLU A N 1
ATOM 1106 C CA . GLU A 1 161 ? 57.983 3.671 27.333 1.00 37.10 390 GLU A CA 1
ATOM 1107 C C . GLU A 1 161 ? 57.798 2.281 26.716 1.00 37.28 390 GLU A C 1
ATOM 1108 O O . GLU A 1 161 ? 57.365 1.358 27.397 1.00 35.30 390 GLU A O 1
ATOM 1114 N N . SER A 1 162 ? 58.121 2.132 25.433 1.00 38.69 391 SER A N 1
ATOM 1115 C CA . SER A 1 162 ? 57.962 0.839 24.762 1.00 42.06 391 SER A CA 1
ATOM 1116 C C . SER A 1 162 ? 59.153 0.456 23.888 1.00 42.85 391 SER A C 1
ATOM 1117 O O . SER A 1 162 ? 59.850 1.315 23.350 1.00 43.60 391 SER A O 1
ATOM 1120 N N . LYS A 1 163 ? 59.347 -0.850 23.729 1.00 44.96 392 LYS A N 1
ATOM 1121 C CA . LYS A 1 163 ? 60.462 -1.413 22.969 1.00 46.13 392 LYS A CA 1
ATOM 1122 C C . LYS A 1 163 ? 60.630 -1.054 21.483 1.00 45.60 392 LYS A C 1
ATOM 1123 O O . LYS A 1 163 ? 61.620 -0.420 21.114 1.00 47.16 392 LYS A O 1
ATOM 1129 N N . GLY A 1 164 ? 59.687 -1.452 20.632 1.00 43.00 393 GLY A N 1
ATOM 1130 C CA . GLY A 1 164 ? 59.834 -1.175 19.208 1.00 41.15 393 GLY A CA 1
ATOM 1131 C C . GLY A 1 164 ? 59.040 -0.028 18.607 1.00 39.87 393 GLY A C 1
ATOM 1132 O O . GLY A 1 164 ? 59.093 1.097 19.097 1.00 39.57 393 GLY A O 1
ATOM 1133 N N . LYS A 1 165 ? 58.316 -0.312 17.527 1.00 37.56 394 LYS A N 1
ATOM 1134 C CA . LYS A 1 165 ? 57.509 0.705 16.863 1.00 36.49 394 LYS A CA 1
ATOM 1135 C C . LYS A 1 165 ? 56.193 0.153 16.313 1.00 34.39 394 LYS A C 1
ATOM 1136 O O . LYS A 1 165 ? 55.988 -1.063 16.242 1.00 33.46 394 LYS A O 1
ATOM 1142 N N . VAL A 1 166 ? 55.308 1.063 15.917 1.00 31.54 395 VAL A N 1
ATOM 1143 C CA . VAL A 1 166 ? 54.001 0.699 15.377 1.00 30.70 395 VAL A CA 1
ATOM 1144 C C . VAL A 1 166 ? 53.728 1.506 14.109 1.00 29.35 395 VAL A C 1
ATOM 1145 O O . VAL A 1 166 ? 54.173 2.643 13.984 1.00 29.55 395 VAL A O 1
ATOM 1149 N N . ASP A 1 167 ? 53.008 0.926 13.160 1.00 25.71 396 ASP A N 1
ATOM 1150 C CA . ASP A 1 167 ? 52.705 1.681 11.957 1.00 24.19 396 ASP A CA 1
ATOM 1151 C C . ASP A 1 167 ? 51.292 2.238 12.101 1.00 20.96 396 ASP A C 1
ATOM 1152 O O . ASP A 1 167 ? 50.309 1.623 11.699 1.00 17.74 396 ASP A O 1
ATOM 1157 N N . LEU A 1 168 ? 51.212 3.417 12.708 1.00 18.88 397 LEU A N 1
ATOM 1158 C CA . LEU A 1 168 ? 49.941 4.092 12.947 1.00 17.98 397 LEU A CA 1
ATOM 1159 C C . LEU A 1 168 ? 49.147 4.387 11.670 1.00 17.19 397 LEU A C 1
ATOM 1160 O O . LEU A 1 168 ? 47.921 4.303 11.670 1.00 17.93 397 LEU A O 1
ATOM 1165 N N . TYR A 1 169 ? 49.852 4.737 10.597 1.00 15.10 398 TYR A N 1
ATOM 1166 C CA . TYR A 1 169 ? 49.214 5.075 9.325 1.00 18.43 398 TYR A CA 1
ATOM 1167 C C . TYR A 1 169 ? 48.393 3.932 8.751 1.00 17.29 398 TYR A C 1
ATOM 1168 O O . TYR A 1 169 ? 47.323 4.156 8.182 1.00 18.42 398 TYR A O 1
ATOM 1177 N N . ARG A 1 170 ? 48.896 2.712 8.888 1.00 17.06 399 ARG A N 1
ATOM 1178 C CA . ARG A 1 170 ? 48.179 1.541 8.398 1.00 20.96 399 ARG A CA 1
ATOM 1179 C C . ARG A 1 170 ? 46.912 1.280 9.224 1.00 21.74 399 ARG A C 1
ATOM 1180 O O . ARG A 1 170 ? 45.867 0.913 8.676 1.00 22.35 399 ARG A O 1
ATOM 1188 N N . ARG A 1 171 ? 46.996 1.482 10.538 1.00 20.57 400 ARG A N 1
ATOM 1189 C CA . ARG A 1 171 ? 45.839 1.273 11.409 1.00 20.54 400 ARG A CA 1
ATOM 1190 C C . ARG A 1 171 ? 44.728 2.266 11.057 1.00 19.22 400 ARG A C 1
ATOM 1191 O O . ARG A 1 171 ? 43.542 1.924 11.058 1.00 17.14 400 ARG A O 1
ATOM 1199 N N . ILE A 1 172 ? 45.126 3.497 10.757 1.00 17.34 401 ILE A N 1
ATOM 1200 C CA . ILE A 1 172 ? 44.185 4.558 10.392 1.00 16.28 401 ILE A CA 1
ATOM 1201 C C . ILE A 1 172 ? 43.424 4.194 9.117 1.00 16.67 401 ILE A C 1
ATOM 1202 O O . ILE A 1 172 ? 42.205 4.298 9.068 1.00 16.64 401 ILE A O 1
ATOM 1207 N N . LEU A 1 173 ? 44.160 3.784 8.090 1.00 16.42 402 LEU A N 1
ATOM 1208 C CA . LEU A 1 173 ? 43.562 3.418 6.820 1.00 18.63 402 LEU A CA 1
ATOM 1209 C C . LEU A 1 173 ? 42.688 2.182 6.990 1.00 17.69 402 LEU A C 1
ATOM 1210 O O . LEU A 1 173 ? 41.587 2.119 6.438 1.00 15.97 402 LEU A O 1
ATOM 1215 N N . GLU A 1 174 ? 43.163 1.206 7.762 1.00 16.61 403 GLU A N 1
ATOM 1216 C CA . GLU A 1 174 ? 42.383 -0.006 7.993 1.00 16.42 403 GLU A CA 1
ATOM 1217 C C . GLU A 1 174 ? 41.081 0.334 8.714 1.00 16.69 403 GLU A C 1
ATOM 1218 O O . GLU A 1 174 ? 40.033 -0.231 8.403 1.00 14.02 403 GLU A O 1
ATOM 1224 N N . HIS A 1 175 ? 41.150 1.253 9.677 1.00 14.57 404 HIS A N 1
ATOM 1225 C CA . HIS A 1 175 ? 39.963 1.646 10.431 1.00 15.60 404 HIS A CA 1
ATOM 1226 C C . HIS A 1 175 ? 38.961 2.416 9.590 1.00 15.61 404 HIS A C 1
ATOM 1227 O O . HIS A 1 175 ? 37.767 2.342 9.838 1.00 18.11 404 HIS A O 1
ATOM 1242 N N . LEU A 1 177 ? 38.441 1.955 6.340 1.00 15.49 406 LEU A N 1
ATOM 1243 C CA . LEU A 1 177 ? 37.832 0.954 5.469 1.00 17.96 406 LEU A CA 1
ATOM 1244 C C . LEU A 1 177 ? 36.747 0.216 6.261 1.00 18.70 406 LEU A C 1
ATOM 1245 O O . LEU A 1 177 ? 35.633 -0.016 5.777 1.00 19.20 406 LEU A O 1
ATOM 1250 N N . SER A 1 178 ? 37.092 -0.145 7.492 1.00 18.89 407 SER A N 1
ATOM 1251 C CA . SER A 1 178 ? 36.182 -0.839 8.394 1.00 18.47 407 SER A CA 1
ATOM 1252 C C . SER A 1 178 ? 34.958 0.041 8.641 1.00 18.61 407 SER A C 1
ATOM 1253 O O . SER A 1 178 ? 33.821 -0.392 8.481 1.00 16.14 407 SER A O 1
ATOM 1256 N N . TYR A 1 179 ? 35.213 1.291 9.017 1.00 18.25 408 TYR A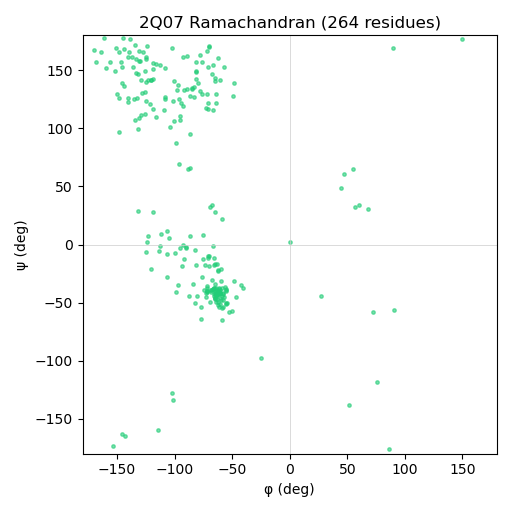 N 1
ATOM 1257 C CA . TYR A 1 179 ? 34.158 2.261 9.279 1.00 17.44 408 TYR A CA 1
ATOM 1258 C C . TYR A 1 179 ? 33.174 2.365 8.096 1.00 17.60 408 TYR A C 1
ATOM 1259 O O . TYR A 1 179 ? 31.971 2.133 8.236 1.00 15.23 408 TYR A O 1
ATOM 1268 N N . GLN A 1 180 ? 33.708 2.705 6.931 1.00 17.84 409 GLN A N 1
ATOM 1269 C CA . GLN A 1 180 ? 32.906 2.892 5.721 1.00 17.68 409 GLN A CA 1
ATOM 1270 C C . GLN A 1 180 ? 32.322 1.662 5.044 1.00 17.16 409 GLN A C 1
ATOM 1271 O O . GLN A 1 180 ? 31.199 1.713 4.547 1.00 17.84 409 GLN A O 1
ATOM 1277 N N . PHE A 1 181 ? 33.064 0.561 5.028 1.00 17.81 410 PHE A N 1
ATOM 1278 C CA . PHE A 1 181 ? 32.598 -0.643 4.342 1.00 16.14 410 PHE A CA 1
ATOM 1279 C C . PHE A 1 181 ? 32.547 -1.919 5.167 1.00 16.60 410 PHE A C 1
ATOM 1280 O O . PHE A 1 181 ? 32.062 -2.944 4.684 1.00 19.59 410 PHE A O 1
ATOM 1288 N N . GLY A 1 182 ? 33.051 -1.878 6.397 1.00 15.17 411 GLY A N 1
ATOM 1289 C CA . GLY A 1 182 ? 33.023 -3.070 7.218 1.00 12.20 411 GLY A CA 1
ATOM 1290 C C . GLY A 1 182 ? 33.949 -4.143 6.686 1.00 19.26 411 GLY A C 1
ATOM 1291 O O . GLY A 1 182 ? 33.671 -5.334 6.831 1.00 21.58 411 GLY A O 1
ATOM 1292 N N . ILE A 1 183 ? 35.041 -3.729 6.044 1.00 19.42 412 ILE A N 1
ATOM 1293 C CA . ILE A 1 183 ? 36.028 -4.675 5.522 1.00 20.85 412 ILE A CA 1
ATOM 1294 C C . ILE A 1 183 ? 37.415 -4.111 5.812 1.00 22.24 412 ILE A C 1
ATOM 1295 O O . ILE A 1 183 ? 37.552 -3.005 6.344 1.00 20.07 412 ILE A O 1
ATOM 1300 N N . THR A 1 184 ? 38.438 -4.879 5.454 1.00 23.71 413 THR A N 1
ATOM 1301 C CA . THR A 1 184 ? 39.808 -4.437 5.611 1.00 26.24 413 THR A CA 1
ATOM 1302 C C . THR A 1 184 ? 40.581 -4.884 4.376 1.00 27.04 413 THR A C 1
ATOM 1303 O O . THR A 1 184 ? 40.095 -5.704 3.601 1.00 26.52 413 THR A O 1
ATOM 1307 N N . TRP A 1 185 ? 41.774 -4.336 4.185 1.00 26.49 414 TRP A N 1
ATOM 1308 C CA . TRP A 1 185 ? 42.585 -4.689 3.032 1.00 28.00 414 TRP A CA 1
ATOM 1309 C C . TRP A 1 185 ? 44.053 -4.437 3.316 1.00 28.55 414 TRP A C 1
ATOM 1310 O O . TRP A 1 185 ? 44.399 -3.613 4.160 1.00 30.99 414 TRP A O 1
ATOM 1321 N N . SER A 1 186 ? 44.909 -5.136 2.583 1.00 28.26 415 SER A N 1
ATOM 1322 C CA . SER A 1 186 ? 46.350 -5.000 2.740 1.00 27.93 415 SER A CA 1
ATOM 1323 C C . SER A 1 186 ? 46.929 -4.147 1.614 1.00 26.99 415 SER A C 1
ATOM 1324 O O . SER A 1 186 ? 46.248 -3.847 0.628 1.00 28.67 415 SER A O 1
ATOM 1327 N N . GLY A 1 187 ? 48.190 -3.762 1.761 1.00 23.88 416 GLY A N 1
ATOM 1328 C CA . GLY A 1 187 ? 48.831 -2.957 0.742 1.00 23.63 416 GLY A CA 1
ATOM 1329 C C . GLY A 1 187 ? 49.893 -2.030 1.302 1.00 23.54 416 GLY A C 1
ATOM 1330 O O . GLY A 1 187 ? 50.104 -1.951 2.517 1.00 23.29 416 GLY A O 1
ATOM 1331 N N . LYS A 1 188 ? 50.553 -1.315 0.403 1.00 22.12 417 LYS A N 1
ATOM 1332 C CA . LYS A 1 188 ? 51.603 -0.381 0.772 1.00 24.64 417 LYS A CA 1
ATOM 1333 C C . LYS A 1 188 ? 50.956 0.955 1.135 1.00 24.53 417 LYS A C 1
ATOM 1334 O O . LYS A 1 188 ? 50.068 1.444 0.435 1.00 22.33 417 LYS A O 1
ATOM 1340 N N . VAL A 1 189 ? 51.387 1.525 2.251 1.00 24.70 418 VAL A N 1
ATOM 1341 C CA . VAL A 1 189 ? 50.864 2.802 2.718 1.00 24.46 418 VAL A CA 1
ATOM 1342 C C . VAL A 1 189 ? 51.777 3.876 2.137 1.00 25.92 418 VAL A C 1
ATOM 1343 O O . VAL A 1 189 ? 52.994 3.746 2.195 1.00 27.48 418 VAL A O 1
ATOM 1347 N N . ALA A 1 190 ? 51.200 4.922 1.555 1.00 25.87 419 ALA A N 1
ATOM 1348 C CA . ALA A 1 190 ? 52.013 5.978 0.961 1.00 24.52 419 ALA A CA 1
ATOM 1349 C C . ALA A 1 190 ? 51.411 7.369 1.110 1.00 23.43 419 ALA A C 1
ATOM 1350 O O . ALA A 1 190 ? 50.322 7.531 1.653 1.00 21.79 419 ALA A O 1
ATOM 1352 N N . GLY A 1 191 ? 52.140 8.368 0.617 1.00 23.64 420 GLY A N 1
ATOM 1353 C CA . GLY A 1 191 ? 51.675 9.740 0.686 1.00 26.48 420 GLY A CA 1
ATOM 1354 C C . GLY A 1 191 ? 52.089 10.467 1.952 1.00 27.82 420 GLY A C 1
ATOM 1355 O O . GLY A 1 191 ? 52.597 9.858 2.890 1.00 28.25 420 GLY A O 1
ATOM 1356 N N . ARG A 1 192 ? 51.885 11.781 1.974 1.00 28.48 421 ARG A N 1
ATOM 1357 C CA . ARG A 1 192 ? 52.229 12.573 3.149 1.00 30.54 421 ARG A CA 1
ATOM 1358 C C . ARG A 1 192 ? 50.961 12.868 3.948 1.00 26.77 421 ARG A C 1
ATOM 1359 O O . ARG A 1 192 ? 49.995 13.419 3.417 1.00 22.49 421 ARG A O 1
ATOM 1367 N N . TYR A 1 193 ? 50.971 12.479 5.221 1.00 24.27 422 TYR A N 1
ATOM 1368 C CA . TYR A 1 193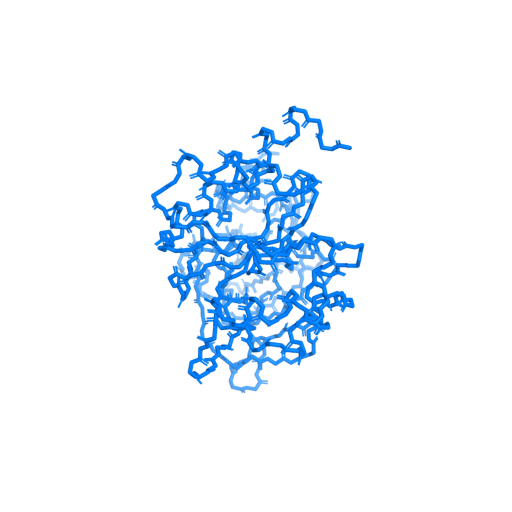 ? 49.827 12.690 6.106 1.00 21.10 422 TYR A CA 1
ATOM 1369 C C . TYR A 1 193 ? 49.328 14.136 6.001 1.00 19.91 422 TYR A C 1
ATOM 1370 O O . TYR A 1 193 ? 50.129 15.067 5.947 1.00 19.99 422 TYR A O 1
ATOM 1379 N N . PRO A 1 194 ? 48.001 14.348 5.992 1.00 19.57 423 PRO A N 1
ATOM 1380 C CA . PRO A 1 194 ? 46.894 13.386 6.072 1.00 19.89 423 PRO A CA 1
ATOM 1381 C C . PRO A 1 194 ? 46.444 12.782 4.736 1.00 20.97 423 PRO A C 1
ATOM 1382 O O . PRO A 1 194 ? 45.442 12.066 4.682 1.00 19.22 423 PRO A O 1
ATOM 1386 N N . GLU A 1 195 ? 47.183 13.060 3.667 1.00 21.64 424 GLU A N 1
ATOM 1387 C CA . GLU A 1 195 ? 46.833 12.545 2.346 1.00 23.17 424 GLU A CA 1
ATOM 1388 C C . GLU A 1 195 ? 47.448 11.172 2.112 1.00 21.79 424 GLU A C 1
ATOM 1389 O O . GLU A 1 195 ? 48.285 10.998 1.226 1.00 19.23 424 GLU A O 1
ATOM 1395 N N . LEU A 1 196 ? 47.008 10.199 2.902 1.00 20.12 425 LEU A N 1
ATOM 1396 C CA . LEU A 1 196 ? 47.515 8.838 2.811 1.00 21.08 425 LEU A CA 1
ATOM 1397 C C . LEU A 1 196 ? 46.856 8.054 1.680 1.00 22.65 425 LEU A C 1
ATOM 1398 O O . LEU A 1 196 ? 45.748 8.377 1.256 1.00 20.99 425 LEU A O 1
ATOM 1403 N N . GLU A 1 197 ? 47.551 7.019 1.212 1.00 22.71 426 GLU A N 1
ATOM 1404 C CA . GLU A 1 197 ? 47.038 6.144 0.169 1.00 24.08 426 GLU A CA 1
ATOM 1405 C C . GLU A 1 197 ? 47.427 4.709 0.495 1.00 24.05 426 GLU A C 1
ATOM 1406 O O . GLU A 1 197 ? 48.329 4.460 1.289 1.00 25.53 426 GLU A O 1
ATOM 1412 N N . LEU A 1 198 ? 46.733 3.762 -0.114 1.00 23.53 427 LEU A N 1
ATOM 1413 C CA . LEU A 1 198 ? 47.051 2.359 0.083 1.00 22.94 427 LEU A CA 1
ATOM 1414 C C . LEU A 1 198 ? 47.268 1.865 -1.340 1.00 22.60 427 LEU A C 1
ATOM 1415 O O . LEU A 1 198 ? 46.401 2.023 -2.194 1.00 21.62 427 LEU A O 1
ATOM 1420 N N . LEU A 1 199 ? 48.432 1.293 -1.605 1.00 23.98 428 LEU A N 1
ATOM 1421 C CA . LEU A 1 199 ? 48.737 0.831 -2.950 1.00 24.33 428 LEU A CA 1
ATOM 1422 C C . LEU A 1 199 ? 48.983 -0.672 -3.035 1.00 26.19 428 LEU A C 1
ATOM 1423 O O . LEU A 1 199 ? 49.426 -1.301 -2.072 1.00 23.08 428 LEU A O 1
ATOM 1428 N N . GLU A 1 200 ? 48.681 -1.233 -4.202 1.00 27.71 429 GLU A N 1
ATOM 1429 C CA . GLU A 1 200 ? 48.894 -2.652 -4.481 1.00 31.23 429 GLU A CA 1
ATOM 1430 C C . GLU A 1 200 ? 49.395 -2.723 -5.915 1.00 32.18 429 GLU A C 1
ATOM 1431 O O . GLU A 1 200 ? 48.727 -2.252 -6.839 1.00 32.24 429 GLU A O 1
ATOM 1437 N N . GLY A 1 201 ? 50.571 -3.314 -6.095 1.00 31.92 430 GLY A N 1
ATOM 1438 C CA . GLY A 1 201 ? 51.152 -3.397 -7.417 1.00 32.38 430 GLY A CA 1
ATOM 1439 C C . GLY A 1 201 ? 51.675 -2.002 -7.680 1.00 33.95 430 GLY A C 1
ATOM 1440 O O . GLY A 1 201 ? 52.543 -1.508 -6.954 1.00 35.01 430 GLY A O 1
ATOM 1441 N N . LYS A 1 202 ? 51.143 -1.357 -8.707 1.00 31.65 431 LYS A N 1
ATOM 1442 C CA . LYS A 1 202 ? 51.550 0.001 -9.030 1.00 32.57 431 LYS A CA 1
ATOM 1443 C C . LYS A 1 202 ? 50.300 0.837 -9.243 1.00 28.82 431 LYS A C 1
ATOM 1444 O O . LYS A 1 202 ? 50.305 1.809 -9.999 1.00 28.90 431 LYS A O 1
ATOM 1450 N N . LYS A 1 203 ? 49.230 0.437 -8.560 1.00 25.74 432 LYS A N 1
ATOM 1451 C CA . LYS A 1 203 ? 47.938 1.103 -8.652 1.00 23.51 432 LYS A CA 1
ATOM 1452 C C . LYS A 1 203 ? 47.392 1.360 -7.249 1.00 21.44 432 LYS A C 1
ATOM 1453 O O . LYS A 1 203 ? 47.626 0.576 -6.330 1.00 22.33 432 LYS A O 1
ATOM 1459 N N . ARG A 1 204 ? 46.665 2.455 -7.073 1.00 21.43 433 ARG A N 1
ATOM 1460 C CA . ARG A 1 204 ? 46.108 2.752 -5.759 1.00 20.11 433 ARG A CA 1
ATOM 1461 C C . ARG A 1 204 ? 44.830 1.975 -5.493 1.00 19.24 433 ARG A C 1
ATOM 1462 O O . ARG A 1 204 ? 44.008 1.768 -6.384 1.00 16.28 433 ARG A O 1
ATOM 1470 N N . LEU A 1 205 ? 44.677 1.543 -4.248 1.00 17.23 434 LEU A N 1
ATOM 1471 C CA . LEU A 1 205 ? 43.512 0.788 -3.820 1.00 17.30 434 LEU A CA 1
ATOM 1472 C C . LEU A 1 205 ? 42.518 1.742 -3.181 1.00 16.44 434 LEU A C 1
ATOM 1473 O O . LEU A 1 205 ? 41.305 1.577 -3.301 1.00 18.81 434 LEU A O 1
ATOM 1478 N N . ALA A 1 206 ? 43.050 2.741 -2.491 1.00 15.26 435 ALA A N 1
ATOM 1479 C CA . ALA A 1 206 ? 42.234 3.726 -1.814 1.00 14.84 435 ALA A CA 1
ATOM 1480 C C . ALA A 1 206 ? 43.100 4.930 -1.466 1.00 16.74 435 ALA A C 1
ATOM 1481 O O . ALA A 1 206 ? 44.329 4.867 -1.541 1.00 17.53 435 ALA A O 1
ATOM 1483 N N . ARG A 1 207 ? 42.458 6.035 -1.118 1.00 17.16 436 ARG A N 1
ATOM 1484 C CA . ARG A 1 207 ? 43.175 7.237 -0.725 1.00 19.50 436 ARG A CA 1
ATOM 1485 C C . ARG A 1 207 ? 42.256 8.139 0.089 1.00 17.99 436 ARG A C 1
ATOM 1486 O O . ARG A 1 207 ? 41.033 8.111 -0.061 1.00 15.93 436 ARG A O 1
ATOM 1494 N N . VAL A 1 208 ? 42.859 8.924 0.971 1.00 18.51 437 VAL A N 1
ATOM 1495 C CA . VAL A 1 208 ? 42.103 9.836 1.811 1.00 17.78 437 VAL A CA 1
ATOM 1496 C C . VAL A 1 208 ? 41.683 11.041 0.967 1.00 19.53 437 VAL A C 1
ATOM 1497 O O . VAL A 1 208 ? 42.501 11.622 0.264 1.00 20.44 437 VAL A O 1
ATOM 1501 N N . ASP A 1 209 ? 40.400 11.380 1.020 1.00 20.49 438 ASP A N 1
ATOM 1502 C CA . ASP A 1 209 ? 39.861 12.529 0.303 1.00 23.28 438 ASP A CA 1
ATOM 1503 C C . ASP A 1 209 ? 39.673 13.589 1.387 1.00 25.37 438 ASP A C 1
ATOM 1504 O O . ASP A 1 209 ? 38.708 13.531 2.150 1.00 22.10 438 ASP A O 1
ATOM 1509 N N . ARG A 1 210 ? 40.601 14.539 1.461 1.00 28.07 439 ARG A N 1
ATOM 1510 C CA . ARG A 1 210 ? 40.535 15.593 2.470 1.00 32.90 439 ARG A CA 1
ATOM 1511 C C . ARG A 1 210 ? 39.318 16.499 2.330 1.00 32.87 439 ARG A C 1
ATOM 1512 O O . ARG A 1 210 ? 38.972 17.213 3.265 1.00 34.78 439 ARG A O 1
ATOM 1520 N N . ILE A 1 211 ? 38.666 16.469 1.171 1.00 34.23 440 ILE A N 1
ATOM 1521 C CA . ILE A 1 211 ? 37.482 17.299 0.953 1.00 33.05 440 ILE A CA 1
ATOM 1522 C C . ILE A 1 211 ? 36.262 16.710 1.652 1.00 32.47 440 ILE A C 1
ATOM 1523 O O . ILE A 1 211 ? 35.598 17.388 2.434 1.00 33.13 440 ILE A O 1
ATOM 1528 N N . TYR A 1 212 ? 35.974 15.442 1.373 1.00 30.40 441 TYR A N 1
ATOM 1529 C CA . TYR A 1 212 ? 34.828 14.775 1.971 1.00 28.17 441 TYR A CA 1
ATOM 1530 C C . TYR A 1 2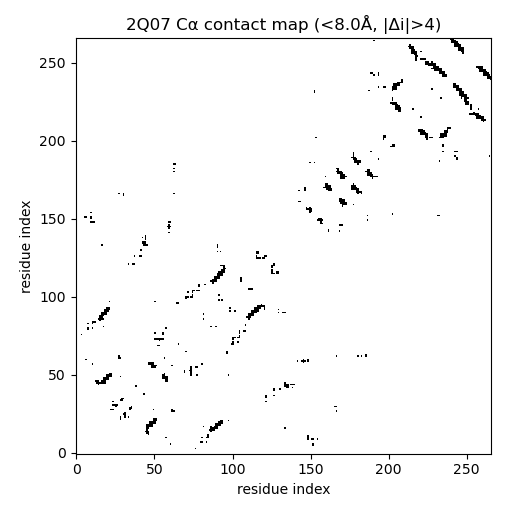12 ? 35.122 14.060 3.288 1.00 26.38 441 TYR A C 1
ATOM 1531 O O . TYR A 1 212 ? 34.220 13.489 3.898 1.00 25.80 441 TYR A O 1
ATOM 1540 N N . GLY A 1 213 ? 36.378 14.088 3.721 1.00 25.76 442 GLY A N 1
ATOM 1541 C CA . GLY A 1 213 ? 36.747 13.432 4.966 1.00 24.33 442 GLY A CA 1
ATOM 1542 C C . GLY A 1 213 ? 36.359 11.960 5.006 1.00 23.68 442 GLY A C 1
ATOM 1543 O O . GLY A 1 213 ? 35.659 11.510 5.915 1.00 21.79 442 GLY A O 1
ATOM 1552 N N . LEU A 1 215 ? 37.424 7.842 2.791 1.00 21.20 444 LEU A N 1
ATOM 1553 C CA . LEU A 1 215 ? 38.259 7.126 1.836 1.00 20.18 444 LEU A CA 1
ATOM 1554 C C . LEU A 1 215 ? 37.605 7.026 0.474 1.00 19.98 444 LEU A C 1
ATOM 1555 O O . LEU A 1 215 ? 36.408 6.769 0.376 1.00 19.04 444 LEU A O 1
ATOM 1560 N N . ASP A 1 216 ? 38.396 7.244 -0.569 1.00 18.26 445 ASP A N 1
ATOM 1561 C CA . ASP A 1 216 ? 37.910 7.087 -1.925 1.00 17.75 445 ASP A CA 1
ATOM 1562 C C . ASP A 1 216 ? 38.482 5.711 -2.261 1.00 16.63 445 ASP A C 1
ATOM 1563 O O . ASP A 1 216 ? 39.605 5.406 -1.856 1.00 17.81 445 ASP A O 1
ATOM 1568 N N . ILE A 1 217 ? 37.727 4.876 -2.972 1.00 16.42 446 ILE A N 1
ATOM 1569 C CA . ILE A 1 217 ? 38.202 3.536 -3.330 1.00 15.96 446 ILE A CA 1
ATOM 1570 C C . ILE A 1 217 ? 38.287 3.345 -4.836 1.00 16.90 446 ILE A C 1
ATOM 1571 O O . ILE A 1 217 ? 37.589 4.020 -5.589 1.00 18.05 446 ILE A O 1
ATOM 1576 N N . TYR A 1 218 ? 39.124 2.406 -5.267 1.00 15.86 447 TYR A N 1
ATOM 1577 C CA . TYR A 1 218 ? 39.285 2.141 -6.687 1.00 16.31 447 TYR A CA 1
ATOM 1578 C C . TYR A 1 218 ? 38.814 0.760 -7.142 1.00 15.14 447 TYR A C 1
ATOM 1579 O O . TYR A 1 218 ? 38.025 0.132 -6.451 1.00 15.83 447 TYR A O 1
ATOM 1588 N N . GLU A 1 219 ? 39.293 0.289 -8.290 1.00 16.28 448 GLU A N 1
ATOM 1589 C CA . GLU A 1 219 ? 38.821 -0.977 -8.861 1.00 18.12 448 GLU A CA 1
ATOM 1590 C C . GLU A 1 219 ? 38.754 -2.265 -8.047 1.00 16.91 448 GLU A C 1
ATOM 1591 O O . GLU A 1 219 ? 37.692 -2.872 -7.945 1.00 19.27 448 GLU A O 1
ATOM 1597 N N . LYS A 1 220 ? 39.877 -2.697 -7.491 1.00 18.67 449 LYS A N 1
ATOM 1598 C CA . LYS A 1 220 ? 39.932 -3.942 -6.727 1.00 21.24 449 LYS A CA 1
ATOM 1599 C C . LYS A 1 220 ? 38.968 -3.986 -5.550 1.00 20.97 449 LYS A C 1
ATOM 1600 O O . LYS A 1 220 ? 38.287 -4.991 -5.340 1.00 18.93 449 LYS A O 1
ATOM 1606 N N . ILE A 1 221 ? 38.904 -2.900 -4.783 1.00 18.16 450 ILE A N 1
ATOM 1607 C CA . ILE A 1 221 ? 38.015 -2.858 -3.631 1.00 16.99 450 ILE A CA 1
ATOM 1608 C C . ILE A 1 221 ? 36.557 -2.826 -4.054 1.00 15.94 450 ILE A C 1
ATOM 1609 O O . ILE A 1 221 ? 35.758 -3.596 -3.538 1.00 16.01 450 ILE A O 1
ATOM 1614 N N . ALA A 1 222 ? 36.224 -1.928 -4.980 1.00 14.91 451 ALA A N 1
ATOM 1615 C CA . ALA A 1 222 ? 34.866 -1.812 -5.506 1.00 17.76 451 ALA A CA 1
ATOM 1616 C C . ALA A 1 222 ? 34.438 -3.179 -6.048 1.00 17.61 451 ALA A C 1
ATOM 1617 O O . ALA A 1 222 ? 33.284 -3.586 -5.888 1.00 19.70 451 ALA A O 1
ATOM 1619 N N . ALA A 1 223 ? 35.381 -3.870 -6.689 1.00 18.66 452 ALA A N 1
ATOM 1620 C CA . ALA A 1 223 ? 35.143 -5.197 -7.255 1.00 20.20 452 ALA A CA 1
ATOM 1621 C C . ALA A 1 223 ? 34.799 -6.160 -6.130 1.00 20.77 452 ALA A C 1
ATOM 1622 O O . ALA A 1 223 ? 33.870 -6.958 -6.244 1.00 20.91 452 ALA A O 1
ATOM 1624 N N . TYR A 1 224 ? 35.547 -6.071 -5.036 1.00 20.53 453 TYR A N 1
ATOM 1625 C CA . TYR A 1 224 ? 35.302 -6.932 -3.891 1.00 22.18 453 TYR A CA 1
ATOM 1626 C C . TYR A 1 224 ? 33.921 -6.655 -3.305 1.00 21.62 453 TYR A C 1
ATOM 1627 O O . TYR A 1 224 ? 33.167 -7.588 -3.033 1.00 22.38 453 TYR A O 1
ATOM 1636 N N . LEU A 1 225 ? 33.591 -5.377 -3.111 1.00 20.70 454 LEU A N 1
ATOM 1637 C CA . LEU A 1 225 ? 32.285 -4.994 -2.559 1.00 19.91 454 LEU A CA 1
ATOM 1638 C C . LEU A 1 225 ? 31.138 -5.461 -3.467 1.00 21.44 454 LEU A C 1
ATOM 1639 O O . LEU A 1 225 ? 30.080 -5.882 -2.988 1.00 21.90 454 LEU A O 1
ATOM 1644 N N . LEU A 1 226 ? 31.351 -5.377 -4.775 1.00 21.96 455 LEU A N 1
ATOM 1645 C CA . LEU A 1 226 ? 30.351 -5.800 -5.748 1.00 24.93 455 LEU A CA 1
ATOM 1646 C C . LEU A 1 226 ? 30.117 -7.301 -5.595 1.00 26.24 455 LEU A C 1
ATOM 1647 O O . LEU A 1 226 ? 28.978 -7.764 -5.614 1.00 25.79 455 LEU A O 1
ATOM 1652 N N . GLU A 1 227 ? 31.204 -8.050 -5.436 1.00 27.76 456 GLU A N 1
ATOM 1653 C CA . GLU A 1 227 ? 31.142 -9.499 -5.256 1.00 30.36 456 GLU A CA 1
ATOM 1654 C C . GLU A 1 227 ? 30.293 -9.864 -4.049 1.00 30.30 456 GLU A C 1
ATOM 1655 O O . GLU A 1 227 ? 29.357 -10.662 -4.146 1.00 31.21 456 GLU A O 1
ATOM 1661 N N . LYS A 1 228 ? 30.640 -9.286 -2.904 1.00 28.80 457 LYS A N 1
ATOM 1662 C CA . LYS A 1 228 ? 29.931 -9.562 -1.663 1.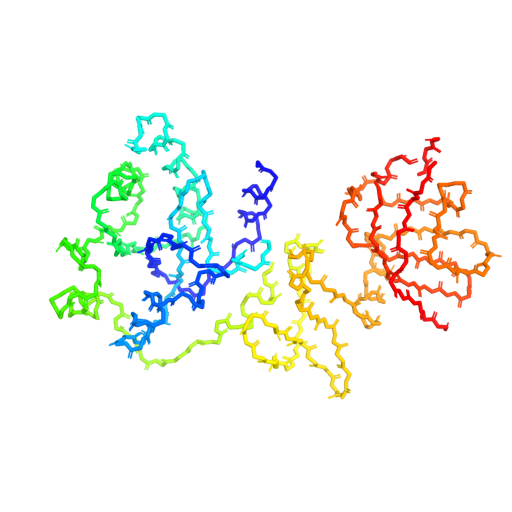00 28.65 457 LYS A CA 1
ATOM 1663 C C . LYS A 1 228 ? 28.583 -8.855 -1.626 1.00 28.26 457 LYS A C 1
ATOM 1664 O O . LYS A 1 228 ? 27.896 -8.855 -0.610 1.00 27.63 457 LYS A O 1
ATOM 1670 N N . ASN A 1 229 ? 28.213 -8.266 -2.756 1.00 29.08 458 ASN A N 1
ATOM 1671 C CA . ASN A 1 229 ? 26.952 -7.558 -2.904 1.00 28.10 458 ASN A CA 1
ATOM 1672 C C . ASN A 1 229 ? 26.607 -6.631 -1.742 1.00 28.35 458 ASN A C 1
ATOM 1673 O O . ASN A 1 229 ? 25.489 -6.668 -1.222 1.00 26.61 458 ASN A O 1
ATOM 1678 N N . ILE A 1 230 ? 27.569 -5.808 -1.332 1.00 26.57 459 ILE A N 1
ATOM 1679 C CA . ILE A 1 230 ? 27.348 -4.848 -0.253 1.00 27.74 459 ILE A CA 1
ATOM 1680 C C . ILE A 1 230 ? 27.657 -3.429 -0.744 1.00 28.95 459 ILE A C 1
ATOM 1681 O O . ILE A 1 230 ? 28.609 -3.217 -1.502 1.00 28.10 459 ILE A O 1
ATOM 1686 N N . TYR A 1 231 ? 26.847 -2.464 -0.312 1.00 28.22 460 TYR A N 1
ATOM 1687 C CA . TYR A 1 231 ? 27.000 -1.073 -0.735 1.00 30.21 460 TYR A CA 1
ATOM 1688 C C . TYR A 1 231 ? 26.934 -1.004 -2.256 1.00 29.49 460 TYR A C 1
ATOM 1689 O O . TYR A 1 231 ? 27.566 -0.156 -2.889 1.00 29.34 460 TYR A O 1
ATOM 1698 N N . THR A 1 232 ? 26.152 -1.907 -2.830 1.00 28.49 461 THR A N 1
ATOM 1699 C CA . THR A 1 232 ? 25.994 -1.992 -4.271 1.00 27.91 461 THR A CA 1
ATOM 1700 C C . THR A 1 232 ? 24.627 -1.513 -4.734 1.00 28.24 461 THR A C 1
ATOM 1701 O O . THR A 1 232 ? 23.638 -1.582 -3.999 1.00 30.04 461 THR A O 1
ATOM 1705 N N . VAL A 1 233 ? 24.585 -1.019 -5.964 1.00 27.87 462 VAL A N 1
ATOM 1706 C CA . VAL A 1 233 ? 23.353 -0.537 -6.554 1.00 24.96 462 VAL A CA 1
ATOM 1707 C C . VAL A 1 233 ? 23.331 -0.972 -8.018 1.00 26.07 462 VAL A C 1
ATOM 1708 O O . VAL A 1 233 ? 24.282 -0.732 -8.774 1.00 22.21 462 VAL A O 1
ATOM 1712 N N . GLU A 1 234 ? 22.257 -1.649 -8.405 1.00 24.09 463 GLU A N 1
ATOM 1713 C CA . GLU A 1 234 ? 22.109 -2.108 -9.779 1.00 26.06 463 GLU A CA 1
ATOM 1714 C C . GLU A 1 234 ? 21.428 -1.000 -10.557 1.00 24.88 463 GLU A C 1
ATOM 1715 O O . GLU A 1 234 ? 20.442 -0.437 -10.095 1.00 26.95 463 GLU A O 1
ATOM 1721 N N . ILE A 1 235 ? 21.951 -0.696 -11.740 1.00 25.22 464 ILE A N 1
ATOM 1722 C CA . ILE A 1 235 ? 21.402 0.365 -12.567 1.00 23.66 464 ILE A CA 1
ATOM 1723 C C . ILE A 1 235 ? 21.001 -0.097 -13.977 1.00 24.80 464 ILE A C 1
ATOM 1724 O O . ILE A 1 235 ? 21.312 -1.213 -14.406 1.00 20.98 464 ILE A O 1
ATOM 1729 N N . GLY A 1 236 ? 20.316 0.783 -14.697 1.00 25.20 465 GLY A N 1
ATOM 1730 C CA . GLY A 1 236 ? 19.887 0.450 -16.041 1.00 29.05 465 GLY A CA 1
ATOM 1731 C C . GLY A 1 236 ? 21.061 0.377 -16.995 1.00 30.39 465 GLY A C 1
ATOM 1732 O O . GLY A 1 236 ? 22.181 0.753 -16.644 1.00 30.22 465 GLY A O 1
ATOM 1733 N N . ASP A 1 237 ? 20.798 -0.108 -18.204 1.00 32.86 466 ASP A N 1
ATOM 1734 C CA . ASP A 1 237 ? 21.815 -0.232 -19.239 1.00 33.92 466 ASP A CA 1
ATOM 1735 C C . ASP A 1 237 ? 21.976 1.043 -20.062 1.00 35.13 466 ASP A C 1
ATOM 1736 O O . ASP A 1 237 ? 21.677 1.059 -21.258 1.00 34.88 466 ASP A O 1
ATOM 1741 N N . PHE A 1 238 ? 22.450 2.106 -19.422 1.00 33.47 467 PHE A N 1
ATOM 1742 C CA . PHE A 1 238 ? 22.672 3.377 -20.098 1.00 33.62 467 PHE A CA 1
ATOM 1743 C C . PHE A 1 238 ? 24.120 3.828 -19.891 1.00 34.11 467 PHE A C 1
ATOM 1744 O O . PHE A 1 238 ? 24.795 3.364 -18.968 1.00 34.02 467 PHE A O 1
ATOM 1752 N N . GLU A 1 239 ? 24.593 4.721 -20.757 1.00 35.05 468 GLU A N 1
ATOM 1753 C CA . GLU A 1 239 ? 25.956 5.239 -20.667 1.00 35.49 468 GLU A CA 1
ATOM 1754 C C . GLU A 1 239 ? 26.034 6.147 -19.442 1.00 34.47 468 GLU A C 1
ATOM 1755 O O . GLU A 1 239 ? 25.363 7.174 -19.394 1.00 35.66 468 GLU A O 1
ATOM 1761 N N . VAL A 1 240 ? 26.845 5.782 -18.454 1.00 32.01 469 VAL A N 1
ATOM 1762 C CA . VAL A 1 240 ? 26.952 6.604 -17.251 1.00 29.54 469 VAL A CA 1
ATOM 1763 C C . VAL A 1 240 ? 27.827 7.833 -17.487 1.00 29.31 469 VAL A C 1
ATOM 1764 O O . VAL A 1 240 ? 28.923 7.728 -18.029 1.00 28.02 469 VAL A O 1
ATOM 1768 N N . LYS A 1 241 ? 27.325 8.991 -17.071 1.00 30.60 470 LYS A N 1
ATOM 1769 C CA . LYS A 1 241 ? 28.027 10.257 -17.226 1.00 33.54 470 LYS A CA 1
ATOM 1770 C C . LYS A 1 241 ? 27.720 11.252 -16.101 1.00 34.33 470 LYS A C 1
ATOM 1771 O O . LYS A 1 241 ? 26.709 11.955 -16.137 1.00 36.39 470 LYS A O 1
ATOM 1777 N N . GLY A 1 242 ? 28.594 11.304 -15.104 1.00 33.93 471 GLY A N 1
ATOM 1778 C CA . GLY A 1 242 ? 28.406 12.235 -14.007 1.00 32.60 471 GLY A CA 1
ATOM 1779 C C . GLY A 1 242 ? 27.300 11.937 -13.011 1.00 32.31 471 GLY A C 1
ATOM 1780 O O . GLY A 1 242 ? 27.567 11.809 -11.817 1.00 32.57 471 GLY A O 1
ATOM 1781 N N . THR A 1 243 ? 26.063 11.821 -13.488 1.00 31.71 472 THR A N 1
ATOM 1782 C CA . THR A 1 243 ? 24.927 11.578 -12.600 1.00 30.27 472 THR A CA 1
ATOM 1783 C C . THR A 1 243 ? 24.071 10.362 -12.940 1.00 29.09 472 THR A C 1
ATOM 1784 O O . THR A 1 243 ? 23.933 9.988 -14.099 1.00 28.04 472 THR A O 1
ATOM 1788 N N . ILE A 1 244 ? 23.488 9.766 -11.904 1.00 27.74 473 ILE A N 1
ATOM 1789 C CA . ILE A 1 244 ? 22.591 8.621 -12.037 1.00 24.58 473 ILE A CA 1
ATOM 1790 C C . ILE A 1 244 ? 21.347 8.960 -11.215 1.00 24.41 473 ILE A C 1
ATOM 1791 O O . ILE A 1 244 ? 21.400 9.008 -9.981 1.00 22.69 473 ILE A O 1
ATOM 1796 N N . PHE A 1 245 ? 20.235 9.223 -11.894 1.00 23.23 474 PHE A N 1
ATOM 1797 C CA . PHE A 1 245 ? 19.005 9.576 -11.194 1.00 22.32 474 PHE A CA 1
ATOM 1798 C C . PHE A 1 245 ? 18.336 8.346 -10.607 1.00 21.63 474 PHE A C 1
ATOM 1799 O O . PHE A 1 245 ? 18.640 7.219 -11.003 1.00 21.25 474 PHE A O 1
ATOM 1807 N N . ALA A 1 246 ? 17.421 8.563 -9.667 1.00 22.66 475 ALA A N 1
ATOM 1808 C CA . ALA A 1 246 ? 16.722 7.460 -9.013 1.00 23.53 475 ALA A CA 1
ATOM 1809 C C . ALA A 1 246 ? 16.029 6.539 -10.012 1.00 25.10 475 ALA A C 1
ATOM 1810 O O . ALA A 1 246 ? 16.041 5.318 -9.857 1.00 26.03 475 ALA A O 1
ATOM 1812 N N . GLY A 1 247 ? 15.435 7.129 -11.042 1.00 25.41 476 GLY A N 1
ATOM 1813 C CA . GLY A 1 247 ? 14.751 6.348 -12.056 1.00 28.08 476 GLY A CA 1
ATOM 1814 C C . GLY A 1 247 ? 15.644 5.355 -12.782 1.00 29.30 476 GLY A C 1
ATOM 1815 O O . GLY A 1 247 ? 15.149 4.386 -13.361 1.00 27.43 476 GLY A O 1
ATOM 1816 N N . GLY A 1 248 ? 16.957 5.589 -12.748 1.00 29.75 477 GLY A N 1
ATOM 1817 C CA . GLY A 1 248 ? 17.890 4.694 -13.416 1.00 31.29 477 GLY A CA 1
ATOM 1818 C C . GLY A 1 248 ? 18.386 3.557 -12.539 1.00 32.41 477 GLY A C 1
ATOM 1819 O O . GLY A 1 248 ? 19.128 2.682 -12.996 1.00 30.74 477 GLY A O 1
ATOM 1820 N N . VAL A 1 249 ? 17.962 3.567 -11.279 1.00 34.39 478 VAL A N 1
ATOM 1821 C CA . VAL A 1 249 ? 18.358 2.553 -10.307 1.00 35.85 478 VAL A CA 1
ATOM 1822 C C . VAL A 1 249 ? 17.366 1.396 -10.251 1.00 37.65 478 VAL A C 1
ATOM 1823 O O . VAL A 1 249 ? 16.199 1.592 -9.926 1.00 39.47 478 VAL A O 1
ATOM 1827 N N . LEU A 1 250 ? 17.831 0.190 -10.561 1.00 38.07 479 LEU A N 1
ATOM 1828 C CA . LEU A 1 250 ? 16.965 -0.983 -10.522 1.00 40.08 479 LEU A CA 1
ATOM 1829 C C . LEU A 1 250 ? 16.766 -1.416 -9.069 1.00 40.97 479 LEU A C 1
ATOM 1830 O O . LEU A 1 250 ? 15.649 -1.378 -8.544 1.00 41.28 479 LEU A O 1
ATOM 1835 N N . ARG A 1 251 ? 17.857 -1.824 -8.425 1.00 40.51 480 ARG A N 1
ATOM 1836 C CA . ARG A 1 251 ? 17.821 -2.253 -7.031 1.00 40.55 480 ARG A CA 1
ATOM 1837 C C . ARG A 1 251 ? 18.977 -1.586 -6.298 1.00 40.41 480 ARG A C 1
ATOM 1838 O O . ARG A 1 251 ? 19.949 -1.169 -6.924 1.00 39.09 480 ARG A O 1
ATOM 1846 N N . ALA A 1 252 ? 18.879 -1.499 -4.973 1.00 39.75 481 ALA A N 1
ATOM 1847 C CA . ALA A 1 252 ? 19.926 -0.875 -4.168 1.00 38.05 481 ALA A CA 1
ATOM 1848 C C . ALA A 1 252 ? 19.993 -1.458 -2.760 1.00 38.92 481 ALA A C 1
ATOM 1849 O O . ALA A 1 252 ? 18.979 -1.878 -2.205 1.00 38.48 481 ALA A O 1
ATOM 1851 N N . ASP A 1 253 ? 21.193 -1.477 -2.183 1.00 40.11 482 ASP A N 1
ATOM 1852 C CA . ASP A 1 253 ? 21.387 -1.999 -0.833 1.00 40.79 482 ASP A CA 1
ATOM 1853 C C . ASP A 1 253 ? 20.611 -1.096 0.122 1.00 41.63 482 ASP A C 1
ATOM 1854 O O . ASP A 1 253 ? 20.856 0.108 0.175 1.00 41.11 482 ASP A O 1
ATOM 1859 N N . GLU A 1 254 ? 19.680 -1.679 0.873 1.00 43.51 483 GLU A N 1
ATOM 1860 C CA . GLU A 1 254 ? 18.862 -0.915 1.812 1.00 44.66 483 GLU A CA 1
ATOM 1861 C C . GLU A 1 254 ? 19.682 -0.255 2.913 1.00 44.36 483 GLU A C 1
ATOM 1862 O O . GLU A 1 254 ? 19.247 0.732 3.511 1.00 44.82 483 GLU A O 1
ATOM 1868 N N . LYS A 1 255 ? 20.867 -0.797 3.178 1.00 42.87 484 LYS A N 1
ATOM 1869 C CA . LYS A 1 255 ? 21.741 -0.252 4.211 1.00 43.77 484 LYS A CA 1
ATOM 1870 C C . LYS A 1 255 ? 22.432 1.031 3.760 1.00 42.99 484 LYS A C 1
ATOM 1871 O O . LYS A 1 255 ? 23.019 1.744 4.573 1.00 43.52 484 LYS A O 1
ATOM 1877 N N . ILE A 1 256 ? 22.362 1.321 2.464 1.00 41.85 485 ILE A N 1
ATOM 1878 C CA . ILE A 1 256 ? 22.991 2.519 1.912 1.00 40.90 485 ILE A CA 1
ATOM 1879 C C . ILE A 1 256 ? 22.388 3.810 2.458 1.00 41.10 485 ILE A C 1
ATOM 1880 O O . ILE A 1 256 ? 21.169 3.997 2.451 1.00 41.18 485 ILE A O 1
ATOM 1885 N N . ARG A 1 257 ? 23.258 4.696 2.932 1.00 40.90 486 ARG A N 1
ATOM 1886 C CA . ARG A 1 257 ? 22.833 5.985 3.454 1.00 41.32 486 ARG A CA 1
ATOM 1887 C C . ARG A 1 257 ? 23.414 7.075 2.566 1.00 41.19 486 ARG A C 1
ATOM 1888 O O . ARG A 1 257 ? 24.439 6.872 1.918 1.00 38.50 486 ARG A O 1
ATOM 1896 N N . PRO A 1 258 ? 22.768 8.252 2.531 1.00 41.07 487 PRO A N 1
ATOM 1897 C CA . PRO A 1 258 ? 23.213 9.382 1.716 1.00 41.77 487 PRO A CA 1
ATOM 1898 C C . PRO A 1 258 ? 24.699 9.454 1.347 1.00 41.96 487 PRO A C 1
ATOM 1899 O O . PRO A 1 258 ? 25.128 8.787 0.410 1.00 45.54 487 PRO A O 1
ATOM 1903 N N . ASN A 1 259 ? 25.485 10.236 2.079 1.00 40.40 488 ASN A N 1
ATOM 1904 C CA . ASN A 1 259 ? 26.904 10.410 1.751 1.00 38.94 488 ASN A CA 1
ATOM 1905 C C . ASN A 1 259 ? 27.785 9.155 1.721 1.00 36.61 488 ASN A C 1
ATOM 1906 O O . ASN A 1 259 ? 29.003 9.256 1.851 1.00 35.65 488 ASN A O 1
ATOM 1911 N N . ASP A 1 260 ? 27.192 7.980 1.539 1.00 33.84 489 ASP A N 1
ATOM 1912 C CA . ASP A 1 260 ? 27.984 6.752 1.486 1.00 31.68 489 ASP A CA 1
ATOM 1913 C C . ASP A 1 260 ? 28.606 6.510 0.116 1.00 28.73 489 ASP A C 1
ATOM 1914 O O . ASP A 1 260 ? 28.047 6.903 -0.909 1.00 28.14 489 ASP A O 1
ATOM 1919 N N . VAL A 1 261 ? 29.775 5.877 0.109 1.00 24.95 490 VAL A N 1
ATOM 1920 C CA . VAL A 1 261 ? 30.434 5.531 -1.140 1.00 20.89 490 VAL A CA 1
ATOM 1921 C C . VAL A 1 261 ? 29.763 4.220 -1.537 1.00 21.21 490 VAL A C 1
ATOM 1922 O O . VAL A 1 261 ? 29.698 3.274 -0.739 1.00 19.09 490 VAL A O 1
ATOM 1926 N N . VAL A 1 262 ? 29.244 4.171 -2.757 1.00 19.11 491 VAL A N 1
ATOM 1927 C CA . VAL A 1 262 ? 28.571 2.977 -3.234 1.00 17.62 491 VAL A CA 1
ATOM 1928 C C . VAL A 1 262 ? 29.193 2.500 -4.536 1.00 20.09 491 VAL A C 1
ATOM 1929 O O . VAL A 1 262 ? 29.892 3.244 -5.217 1.00 18.89 491 VAL A O 1
ATOM 1933 N N . VAL A 1 263 ? 28.941 1.241 -4.868 1.00 22.69 492 VAL A N 1
ATOM 1934 C CA . VAL A 1 263 ? 29.452 0.655 -6.088 1.00 23.14 492 VAL A CA 1
ATOM 1935 C C . VAL A 1 263 ? 28.251 0.299 -6.951 1.00 23.14 492 VAL A C 1
ATOM 1936 O O . VAL A 1 263 ? 27.488 -0.609 -6.612 1.00 25.59 492 VAL A O 1
ATOM 1940 N N . PHE A 1 264 ? 28.074 1.031 -8.049 1.00 20.27 493 PHE A N 1
ATOM 1941 C CA . PHE A 1 264 ? 26.968 0.789 -8.971 1.00 18.91 493 PHE A CA 1
ATOM 1942 C C . PHE A 1 264 ? 27.423 -0.169 -10.070 1.00 17.71 493 PHE A C 1
ATOM 1943 O O . PHE A 1 264 ? 28.624 -0.343 -10.284 1.00 14.30 493 PHE A O 1
ATOM 1951 N N . HIS A 1 265 ? 26.472 -0.799 -10.759 1.00 15.88 494 HIS A N 1
ATOM 1952 C CA . HIS A 1 265 ? 26.819 -1.748 -11.813 1.00 18.97 494 HIS A CA 1
ATOM 1953 C C . HIS A 1 265 ? 25.644 -2.179 -12.711 1.00 19.86 494 HIS A C 1
ATOM 1954 O O . HIS A 1 265 ? 24.484 -2.090 -12.322 1.00 19.25 494 HIS A O 1
ATOM 1961 N N . ASN A 1 266 ? 25.977 -2.626 -13.919 1.00 21.02 495 ASN A N 1
ATOM 1962 C CA . ASN A 1 266 ? 25.010 -3.175 -14.869 1.00 22.49 495 ASN A CA 1
ATOM 1963 C C . ASN A 1 266 ? 25.732 -4.278 -15.647 1.00 26.01 495 ASN A C 1
ATOM 1964 O O . ASN A 1 266 ? 26.787 -4.741 -15.219 1.00 24.21 495 ASN A O 1
ATOM 1969 N N . SER A 1 267 ? 25.187 -4.696 -16.783 1.00 29.26 496 SER A N 1
ATOM 1970 C CA . SER A 1 267 ? 25.799 -5.775 -17.552 1.00 32.00 496 SER A CA 1
ATOM 1971 C C . SER A 1 267 ? 27.110 -5.445 -18.266 1.00 32.87 496 SER A C 1
ATOM 1972 O O . SER A 1 267 ? 27.793 -6.351 -18.749 1.00 33.22 496 SER A O 1
ATOM 1975 N N . ARG A 1 268 ? 27.476 -4.168 -18.337 1.00 33.42 497 ARG A N 1
ATOM 1976 C CA . ARG A 1 268 ? 28.707 -3.802 -19.033 1.00 33.56 497 ARG A CA 1
ATOM 1977 C C . ARG A 1 268 ? 29.747 -3.081 -18.178 1.00 32.03 497 ARG A C 1
ATOM 1978 O O . ARG A 1 268 ? 30.927 -3.066 -18.523 1.00 30.79 497 ARG A O 1
ATOM 1986 N N . ILE A 1 269 ? 29.321 -2.482 -17.072 1.00 30.09 498 ILE A N 1
ATOM 1987 C CA . ILE A 1 269 ? 30.258 -1.767 -16.220 1.00 28.51 498 ILE A CA 1
ATOM 1988 C C . ILE A 1 269 ? 29.867 -1.740 -14.754 1.00 26.92 498 ILE A C 1
ATOM 1989 O O . ILE A 1 269 ? 28.759 -2.121 -14.364 1.00 25.33 498 ILE A O 1
ATOM 1994 N N . PHE A 1 270 ? 30.814 -1.287 -13.945 1.00 24.92 499 PHE A N 1
ATOM 1995 C CA . PHE A 1 270 ? 30.583 -1.087 -12.531 1.00 23.28 499 PHE A CA 1
ATOM 1996 C C . PHE A 1 270 ? 31.435 0.124 -12.190 1.00 21.12 499 PHE A C 1
ATOM 1997 O O . PHE A 1 270 ? 32.411 0.412 -12.883 1.00 19.16 499 PHE A O 1
ATOM 2005 N N . GLY A 1 271 ? 31.031 0.868 -11.169 1.00 19.52 500 GLY A N 1
ATOM 2006 C CA . GLY A 1 271 ? 31.783 2.050 -10.802 1.00 21.20 500 GLY A CA 1
ATOM 2007 C C . GLY A 1 271 ? 31.673 2.457 -9.346 1.00 18.03 500 GLY A C 1
ATOM 2008 O O . GLY A 1 271 ? 31.094 1.753 -8.520 1.00 17.83 500 GLY A O 1
ATOM 2009 N N . VAL A 1 272 ? 32.250 3.612 -9.047 1.00 18.09 501 VAL A N 1
ATOM 2010 C CA . VAL A 1 272 ? 32.271 4.160 -7.700 1.00 17.84 501 VAL A CA 1
ATOM 2011 C C . VAL A 1 272 ? 31.583 5.520 -7.718 1.00 18.45 501 VAL A C 1
ATOM 2012 O O . VAL A 1 272 ? 31.731 6.274 -8.675 1.00 14.80 501 VAL A O 1
ATOM 2016 N N . GLY A 1 273 ? 30.829 5.817 -6.665 1.00 19.72 502 GLY A N 1
ATOM 2017 C CA . GLY A 1 273 ? 30.150 7.096 -6.573 1.00 20.46 502 GLY A CA 1
ATOM 2018 C C . GLY A 1 273 ? 29.732 7.435 -5.152 1.00 22.53 502 GLY A C 1
ATOM 2019 O O . GLY A 1 273 ? 29.945 6.655 -4.221 1.00 24.23 502 GLY A O 1
ATOM 2020 N N . LEU A 1 274 ? 29.149 8.615 -4.979 1.00 23.75 503 LEU A N 1
ATOM 2021 C CA . LEU A 1 274 ? 28.668 9.064 -3.677 1.00 24.96 503 LEU A CA 1
ATOM 2022 C C . LEU A 1 274 ? 27.147 9.067 -3.689 1.00 25.80 503 LEU A C 1
ATOM 2023 O O . LEU A 1 274 ? 26.528 9.820 -4.444 1.00 27.02 503 LEU A O 1
ATOM 2028 N N . ALA A 1 275 ? 26.547 8.225 -2.861 1.00 26.01 504 ALA A N 1
ATOM 2029 C CA . ALA A 1 275 ? 25.095 8.154 -2.786 1.00 27.19 504 ALA A CA 1
ATOM 2030 C C . ALA A 1 275 ? 24.531 9.508 -2.361 1.00 28.77 504 ALA 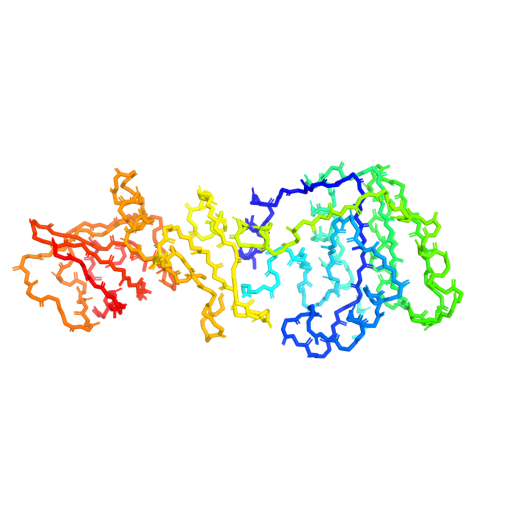A C 1
ATOM 2031 O O . ALA A 1 275 ? 25.110 10.194 -1.525 1.00 27.40 504 ALA A O 1
ATOM 2033 N N . ALA A 1 276 ? 23.407 9.900 -2.949 1.00 31.29 505 ALA A N 1
ATOM 2034 C CA . ALA A 1 276 ? 22.781 11.172 -2.605 1.00 34.42 505 ALA A CA 1
ATOM 2035 C C . ALA A 1 276 ? 21.559 10.909 -1.738 1.00 36.16 505 ALA A C 1
ATOM 2036 O O . ALA A 1 276 ? 21.116 11.782 -0.997 1.00 37.65 505 ALA A O 1
ATOM 2046 N N . SER A 1 278 ? 19.178 7.545 0.474 1.00 40.56 507 SER A N 1
ATOM 2047 C CA . SER A 1 278 ? 19.256 6.239 1.117 1.00 40.46 507 SER A CA 1
ATOM 2048 C C . SER A 1 278 ? 19.036 5.123 0.107 1.00 40.99 507 SER A C 1
ATOM 2049 O O . SER A 1 278 ? 18.507 5.351 -0.982 1.00 39.02 507 SER A O 1
ATOM 2052 N N . GLY A 1 279 ? 19.440 3.912 0.478 1.00 41.94 508 GLY A N 1
ATOM 2053 C CA . GLY A 1 279 ? 19.258 2.780 -0.407 1.00 43.41 508 GLY A CA 1
ATOM 2054 C C . GLY A 1 279 ? 17.783 2.504 -0.610 1.00 44.86 508 GLY A C 1
ATOM 2055 O O . GLY A 1 279 ? 17.400 1.812 -1.548 1.00 45.31 508 GLY A O 1
ATOM 2056 N N . LYS A 1 280 ? 16.959 3.058 0.277 1.00 46.93 509 LYS A N 1
ATOM 2057 C CA . LYS A 1 280 ? 15.509 2.889 0.226 1.00 48.87 509 LYS A CA 1
ATOM 2058 C C . LYS A 1 280 ? 14.893 3.844 -0.794 1.00 49.35 509 LYS A C 1
ATOM 2059 O O . LYS A 1 280 ? 14.019 3.463 -1.568 1.00 50.11 509 LYS A O 1
ATOM 2065 N N . GLU A 1 281 ? 15.349 5.093 -0.777 1.00 50.83 510 GLU A N 1
ATOM 2066 C CA . GLU A 1 281 ? 14.856 6.119 -1.690 1.00 51.91 510 GLU A CA 1
ATOM 2067 C C . GLU A 1 281 ? 15.193 5.814 -3.146 1.00 51.73 510 GLU A C 1
ATOM 2068 O O . GLU A 1 281 ? 14.443 6.180 -4.052 1.00 51.40 510 GLU A O 1
ATOM 2082 N N . ALA A 1 283 ? 15.662 2.654 -4.610 1.00 53.15 512 ALA A N 1
ATOM 2083 C CA . ALA A 1 283 ? 14.791 1.577 -5.057 1.00 54.38 512 ALA A CA 1
ATOM 2084 C C . ALA A 1 283 ? 13.340 1.974 -4.809 1.00 55.18 512 ALA A C 1
ATOM 2085 O O . ALA A 1 283 ? 12.420 1.195 -5.060 1.00 55.01 512 ALA A O 1
ATOM 2087 N N . GLY A 1 284 ? 13.149 3.192 -4.308 1.00 55.86 513 GLY A N 1
ATOM 2088 C CA . GLY A 1 284 ? 11.812 3.685 -4.030 1.00 56.65 513 GLY A CA 1
ATOM 2089 C C . GLY A 1 284 ? 11.325 4.637 -5.104 1.00 57.23 513 GLY A C 1
ATOM 2090 O O . GLY A 1 284 ? 11.456 4.360 -6.298 1.00 57.29 513 GLY A O 1
ATOM 2091 N N . SER A 1 285 ? 10.762 5.763 -4.681 1.00 57.93 514 SER A N 1
ATOM 2092 C CA . SER A 1 285 ? 10.252 6.760 -5.615 1.00 59.16 514 SER A CA 1
ATOM 2093 C C . SER A 1 285 ? 10.865 8.128 -5.339 1.00 59.37 514 SER A C 1
ATOM 2094 O O . SER A 1 285 ? 11.486 8.341 -4.297 1.00 59.13 514 SER A O 1
ATOM 2097 N N . GLY A 1 288 ? 14.855 12.432 -7.909 1.00 34.27 517 GLY A N 1
ATOM 2098 C CA . GLY A 1 288 ? 16.040 13.241 -7.700 1.00 33.81 517 GLY A CA 1
ATOM 2099 C C . GLY A 1 288 ? 17.325 12.503 -8.031 1.00 33.58 517 GLY A C 1
ATOM 2100 O O . GLY A 1 288 ? 17.296 11.363 -8.503 1.00 33.30 517 GLY A O 1
ATOM 2101 N N . ILE A 1 289 ? 18.456 13.161 -7.789 1.00 33.00 518 ILE A N 1
ATOM 2102 C CA . ILE A 1 289 ? 19.766 12.573 -8.055 1.00 32.39 518 ILE A CA 1
ATOM 2103 C C . ILE A 1 289 ? 20.073 11.463 -7.056 1.00 31.38 518 ILE A C 1
ATOM 2104 O O . ILE A 1 289 ? 20.090 11.689 -5.850 1.00 30.36 518 ILE A O 1
ATOM 2109 N N . ALA A 1 290 ? 20.324 10.263 -7.571 1.00 31.08 519 ALA A N 1
ATOM 2110 C CA . ALA A 1 290 ? 20.613 9.115 -6.724 1.00 28.63 519 ALA A CA 1
ATOM 2111 C C . ALA A 1 290 ? 22.091 8.974 -6.376 1.00 28.74 519 ALA A C 1
ATOM 2112 O O . ALA A 1 290 ? 22.438 8.725 -5.216 1.00 26.95 519 ALA A O 1
ATOM 2114 N N . ILE A 1 291 ? 22.959 9.139 -7.373 1.00 26.19 520 ILE A N 1
ATOM 2115 C CA . ILE A 1 291 ? 24.393 8.992 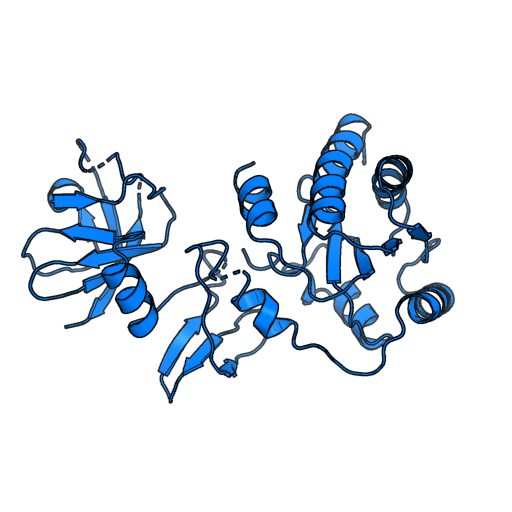-7.155 1.00 26.04 520 ILE A CA 1
ATOM 2116 C C . ILE A 1 291 ? 25.258 9.957 -7.961 1.00 26.88 520 ILE A C 1
ATOM 2117 O O . ILE A 1 291 ? 25.022 10.179 -9.143 1.00 26.88 520 ILE A O 1
ATOM 2122 N N . ASN A 1 292 ? 26.266 10.522 -7.310 1.00 27.76 521 ASN A N 1
ATOM 2123 C CA . ASN A 1 292 ? 27.207 11.400 -7.987 1.00 26.91 521 ASN A CA 1
ATOM 2124 C C . ASN A 1 292 ? 28.364 10.465 -8.356 1.00 25.28 521 ASN A C 1
ATOM 2125 O O . ASN A 1 292 ? 29.076 9.966 -7.486 1.00 23.92 521 ASN A O 1
ATOM 2130 N N . VAL A 1 293 ? 28.520 10.207 -9.648 1.00 23.63 522 VAL A N 1
ATOM 2131 C CA . VAL A 1 293 ? 29.553 9.296 -10.143 1.00 22.97 522 VAL A CA 1
ATOM 2132 C C . VAL A 1 293 ? 30.980 9.826 -10.049 1.00 21.25 522 VAL A C 1
ATOM 2133 O O . VAL A 1 293 ? 31.269 10.944 -10.471 1.00 17.52 522 VAL A O 1
ATOM 2137 N N . LYS A 1 294 ? 31.868 9.015 -9.483 1.00 23.40 523 LYS A N 1
ATOM 2138 C CA . LYS A 1 294 ? 33.270 9.394 -9.371 1.00 24.43 523 LYS A CA 1
ATOM 2139 C C . LYS A 1 294 ? 34.061 8.737 -10.499 1.00 25.49 523 LYS A C 1
ATOM 2140 O O . LYS A 1 294 ? 34.936 9.356 -11.099 1.00 25.81 523 LYS A O 1
ATOM 2146 N N . ARG A 1 295 ? 33.744 7.484 -10.800 1.00 24.48 524 ARG A N 1
ATOM 2147 C CA . ARG A 1 295 ? 34.462 6.781 -11.852 1.00 26.24 524 ARG A CA 1
ATOM 2148 C C . ARG A 1 295 ? 33.783 5.459 -12.201 1.00 25.27 524 ARG A C 1
ATOM 2149 O O . ARG A 1 295 ? 32.896 4.989 -11.484 1.00 26.69 524 ARG A O 1
ATOM 2157 N N . LYS A 1 296 ? 34.202 4.868 -13.312 1.00 23.23 525 LYS A N 1
ATOM 2158 C CA . LYS A 1 296 ? 33.645 3.601 -13.747 1.00 23.91 525 LYS A CA 1
ATOM 2159 C C . LYS A 1 296 ? 34.691 2.744 -14.441 1.00 22.79 525 LYS A C 1
ATOM 2160 O O . LYS A 1 296 ? 35.699 3.248 -14.945 1.00 20.64 525 LYS A O 1
ATOM 2166 N N . PHE A 1 297 ? 34.447 1.440 -14.457 1.00 22.24 526 PHE A N 1
ATOM 2167 C CA . PHE A 1 297 ? 35.370 0.507 -15.077 1.00 21.35 526 PHE A CA 1
ATOM 2168 C C . PHE A 1 297 ? 34.658 -0.355 -16.132 1.00 24.77 526 PHE A C 1
ATOM 2169 O O . PHE A 1 297 ? 33.528 -0.799 -15.929 1.00 22.22 526 PHE A O 1
ATOM 2177 N N . SER A 1 298 ? 35.331 -0.588 -17.256 1.00 28.50 527 SER A N 1
ATOM 2178 C CA . SER A 1 298 ? 34.767 -1.385 -18.344 1.00 31.49 527 SER A CA 1
ATOM 2179 C C . SER A 1 298 ? 35.015 -2.872 -18.144 1.00 32.52 527 SER A C 1
ATOM 2180 O O . SER A 1 298 ? 34.034 -3.636 -18.006 1.00 34.78 527 SER A O 1
#

Foldseek 3Di:
DLCLVLLLVLDEWPALEEEEAEADPDPPRCPDPVNVLLCVLAPAAGWYWYQDPPDIGTNLQSLLLLDPVSLVNSLVSVLSNNVSNNHQAYEYLDDDSSVSSVVVNCVPDNHHYHYQDDPDSNDPSSSVSVCVPRPDDDHDDSQQSSQQSVCSQFVDGDAADWDDDPPFIFGDDDHDTQWTRDSVNSIFGDDPVLVVCVVVVHLEWEFAPDDDDFFDAPVGTQAFDQQADAQHWGWYDYPPKIFIWGANGSPVVPPGTGTGGDDMDD